Protein AF-0000000067861282 (afdb_homodimer)

InterPro domains:
  IPR011990 Tetratricopeptide-like helical domain superfamily [G3DSA:1.25.40.10] (40-148)
  IPR011990 Tetratricopeptide-like helical domain superfamily [SSF48452] (4-148)
  IPR019734 Tetratricopeptide repeat [PS50005] (66-99)
  IPR019734 Tetratricopeptide repeat [SM00028] (29-62)
  IPR019734 Tetratricopeptide repeat [SM00028] (66-99)
  IPR041656 Tetratrico peptide repeat, group 5 [PF12688] (33-150)

pLDDT: mean 97.88, std 1.59, range [88.5, 98.94]

Organism: Listeria monocytogenes serovar 1/2a (strain ATCC BAA-679 / EGD-e) (NCBI:txid169963)

Structure (mmCIF, N/CA/C/O backbone):
data_AF-0000000067861282-model_v1
#
loop_
_entity.id
_entity.type
_entity.pdbx_description
1 polymer 'Lmo0966 protein'
#
loop_
_atom_site.group_PDB
_atom_site.id
_atom_site.type_symbol
_atom_site.label_atom_id
_atom_site.label_alt_id
_atom_site.label_comp_id
_atom_site.label_asym_id
_atom_site.label_entity_id
_atom_site.label_seq_id
_atom_site.pdbx_PDB_ins_code
_atom_site.Cartn_x
_atom_site.Cartn_y
_atom_site.Cartn_z
_atom_site.occupancy
_atom_site.B_iso_or_equiv
_atom_site.auth_seq_id
_atom_site.auth_comp_id
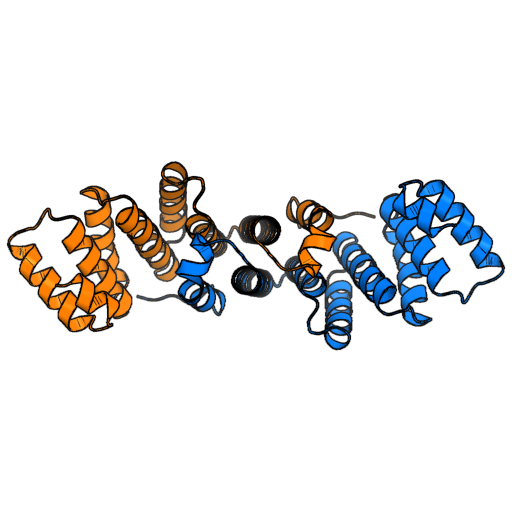_atom_site.auth_asym_id
_atom_site.auth_atom_id
_atom_site.pdbx_PDB_model_num
ATOM 1 N N . MET A 1 1 ? 0.497 25.297 28.281 1 91 1 MET A N 1
ATOM 2 C CA . MET A 1 1 ? 1.09 25.562 26.969 1 91 1 MET A CA 1
ATOM 3 C C . MET A 1 1 ? 0.224 24.984 25.844 1 91 1 MET A C 1
ATOM 5 O O . MET A 1 1 ? -0.479 24 26.047 1 91 1 MET A O 1
ATOM 9 N N . ILE A 1 2 ? -0.003 25.75 24.719 1 97.5 2 ILE A N 1
ATOM 10 C CA . ILE A 1 2 ? -0.91 25.469 23.609 1 97.5 2 ILE A CA 1
ATOM 11 C C . ILE A 1 2 ? -0.645 24.062 23.062 1 97.5 2 ILE A C 1
ATOM 13 O O . ILE A 1 2 ? -1.582 23.312 22.781 1 97.5 2 ILE A O 1
ATOM 17 N N . LEU A 1 3 ? 0.583 23.688 23.062 1 96.62 3 LEU A N 1
ATOM 18 C CA . LEU A 1 3 ? 0.945 22.359 22.562 1 96.62 3 LEU A CA 1
ATOM 19 C C . LEU A 1 3 ? 0.37 21.266 23.453 1 96.62 3 LEU A C 1
ATOM 21 O O . LEU A 1 3 ? -0.119 20.25 22.953 1 96.62 3 LEU A O 1
ATOM 25 N N . THR A 1 4 ? 0.435 21.438 24.703 1 97.75 4 THR A N 1
ATOM 26 C CA . THR A 1 4 ? -0.107 20.453 25.641 1 97.75 4 THR A CA 1
ATOM 27 C C . THR A 1 4 ? -1.614 20.312 25.453 1 97.75 4 THR A C 1
ATOM 29 O O . THR A 1 4 ? -2.15 19.203 25.547 1 97.75 4 THR A O 1
ATOM 32 N N . LEU A 1 5 ? -2.301 21.422 25.188 1 98.25 5 LEU A N 1
ATOM 33 C CA . LEU A 1 5 ? -3.738 21.391 24.938 1 98.25 5 LEU A CA 1
ATOM 34 C C . LEU A 1 5 ? -4.051 20.578 23.672 1 98.25 5 LEU A C 1
ATOM 36 O O . LEU A 1 5 ? -4.961 19.75 23.688 1 98.25 5 LEU A O 1
ATOM 40 N N . LEU A 1 6 ? -3.252 20.812 22.672 1 97.94 6 LEU A N 1
ATOM 41 C CA . LEU A 1 6 ? -3.426 20.094 21.422 1 97.94 6 LEU A CA 1
ATOM 42 C C . LEU A 1 6 ? -3.197 18.594 21.609 1 97.94 6 LEU A C 1
ATOM 44 O O . LEU A 1 6 ? -3.992 17.781 21.141 1 97.94 6 LEU A O 1
ATOM 48 N N . GLN A 1 7 ? -2.166 18.266 22.328 1 96.44 7 GLN A N 1
ATOM 49 C CA . GLN A 1 7 ? -1.805 16.859 22.562 1 96.44 7 GLN A CA 1
ATOM 50 C C . GLN A 1 7 ? -2.859 16.156 23.406 1 96.44 7 GLN A C 1
ATOM 52 O O . GLN A 1 7 ? -3.072 14.953 23.266 1 96.44 7 GLN A O 1
ATOM 57 N N . ASN A 1 8 ? -3.635 16.969 24.172 1 97.31 8 ASN A N 1
ATOM 58 C CA . ASN A 1 8 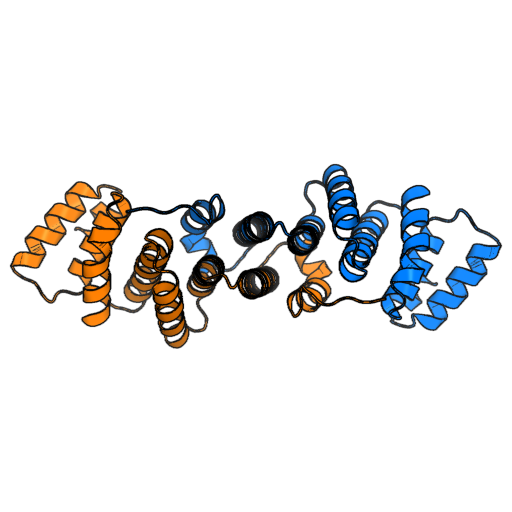? -4.66 16.406 25.047 1 97.31 8 ASN A CA 1
ATOM 59 C C . ASN A 1 8 ? -6.039 16.438 24.391 1 97.31 8 ASN A C 1
ATOM 61 O O . ASN A 1 8 ? -7.023 16.016 24.984 1 97.31 8 ASN A O 1
ATOM 65 N N . GLY A 1 9 ? -6.086 17.031 23.266 1 97.25 9 GLY A N 1
ATOM 66 C CA . GLY A 1 9 ? -7.34 17.016 22.531 1 97.25 9 GLY A CA 1
ATOM 67 C C . GLY A 1 9 ? -8.242 18.188 22.859 1 97.25 9 GLY A C 1
ATOM 68 O O . GLY A 1 9 ? -9.414 18.203 22.5 1 97.25 9 GLY A O 1
ATOM 69 N N . ASP A 1 10 ? -7.789 19.047 23.641 1 98.06 10 ASP A N 1
ATOM 70 C CA . ASP A 1 10 ? -8.539 20.266 23.938 1 98.06 10 ASP A CA 1
ATOM 71 C C . ASP A 1 10 ? -8.359 21.312 22.844 1 98.06 10 ASP A C 1
ATOM 73 O O . ASP A 1 10 ? -7.805 22.391 23.078 1 98.06 10 ASP A O 1
ATOM 77 N N . TYR A 1 11 ? -8.836 21.078 21.734 1 98.44 11 TYR A N 1
ATOM 78 C CA . TYR A 1 11 ? -8.555 21.812 20.516 1 98.44 11 TYR A CA 1
ATOM 79 C C . TYR A 1 11 ? -9.195 23.188 20.547 1 98.44 11 TYR A C 1
ATOM 81 O O . TYR A 1 11 ? -8.609 24.172 20.078 1 98.44 11 TYR A O 1
ATOM 89 N N . GLU A 1 12 ? -10.414 23.281 21.062 1 98.44 12 GLU A N 1
ATOM 90 C CA . GLU A 1 12 ? -11.094 24.578 21.078 1 98.44 12 GLU A CA 1
ATOM 91 C C . GLU A 1 12 ? -10.328 25.594 21.938 1 98.44 12 GLU A C 1
ATOM 93 O O . GLU A 1 12 ? -10.156 26.75 21.547 1 98.44 12 GLU A O 1
ATOM 98 N N . THR A 1 13 ? -9.914 25.125 23.094 1 98.69 13 THR A N 1
ATOM 99 C CA . THR A 1 13 ? -9.125 26 23.953 1 98.69 13 THR A CA 1
ATOM 100 C C . THR A 1 13 ? -7.793 26.359 23.297 1 98.69 13 THR A C 1
ATOM 102 O O . THR A 1 13 ? -7.352 27.5 23.344 1 98.69 13 THR A O 1
ATOM 105 N N . ALA A 1 14 ? -7.121 25.375 22.734 1 98.75 14 ALA A N 1
ATOM 106 C CA . ALA A 1 14 ? -5.867 25.609 22.031 1 98.75 14 ALA A CA 1
ATOM 107 C C . ALA A 1 14 ? -6.039 26.641 20.906 1 98.75 14 ALA A C 1
ATOM 109 O O . ALA A 1 14 ? -5.223 27.547 20.766 1 98.75 14 ALA A O 1
ATOM 110 N N . ARG A 1 15 ? -7.113 26.469 20.141 1 98.5 15 ARG A N 1
ATOM 111 C CA . ARG A 1 15 ? -7.406 27.391 19.047 1 98.5 15 ARG A CA 1
ATOM 112 C C . ARG A 1 15 ? -7.543 28.812 19.547 1 98.5 15 ARG A C 1
ATOM 114 O O . ARG A 1 15 ? -6.93 29.734 19 1 98.5 15 ARG A O 1
ATOM 121 N N . THR A 1 16 ? -8.32 29.016 20.578 1 98.5 16 THR A N 1
ATOM 122 C CA . THR A 1 16 ? -8.57 30.344 21.125 1 98.5 16 THR A CA 1
ATOM 123 C C . THR A 1 16 ? -7.277 30.969 21.641 1 98.5 16 THR A C 1
ATOM 125 O O . THR A 1 16 ? -7.004 32.125 21.391 1 98.5 16 THR A O 1
ATOM 128 N N . GLN A 1 17 ? -6.523 30.172 22.344 1 98.5 17 GLN A N 1
ATOM 129 C CA . GLN A 1 17 ? -5.266 30.688 22.891 1 98.5 17 GLN A CA 1
ATOM 130 C C . GLN A 1 17 ? -4.285 31.031 21.766 1 98.5 17 GLN A C 1
ATOM 132 O O . GLN A 1 17 ? -3.629 32.062 21.812 1 98.5 17 GLN A O 1
ATOM 137 N N . ALA A 1 18 ? -4.145 30.156 20.781 1 98.69 18 ALA A N 1
ATOM 138 C CA . ALA A 1 18 ? -3.248 30.406 19.656 1 98.69 18 ALA A CA 1
ATOM 139 C C . ALA A 1 18 ? -3.639 31.688 18.922 1 98.69 18 ALA A C 1
ATOM 141 O O . ALA A 1 18 ? -2.787 32.531 18.656 1 98.69 18 ALA A O 1
ATOM 142 N N . LEU A 1 19 ? -4.934 31.844 18.672 1 98.5 19 LEU A N 1
ATOM 143 C CA . LEU A 1 19 ? -5.418 33 17.953 1 98.5 19 LEU A CA 1
ATOM 144 C C . LEU A 1 19 ? -5.211 34.281 18.766 1 98.5 19 LEU A C 1
ATOM 146 O O . LEU A 1 19 ? -4.867 35.312 18.203 1 98.5 19 LEU A O 1
ATOM 150 N N . THR A 1 20 ? -5.445 34.188 20.031 1 98.38 20 THR A N 1
ATOM 151 C CA . THR A 1 20 ? -5.227 35.344 20.906 1 98.38 20 THR A CA 1
ATOM 152 C C . THR A 1 20 ? -3.76 35.75 20.891 1 98.38 20 THR A C 1
ATOM 154 O O . THR A 1 20 ? -3.445 36.938 20.766 1 98.38 20 THR A O 1
ATOM 157 N N . GLU A 1 21 ? -2.871 34.781 21.031 1 98.25 21 GLU A N 1
ATOM 158 C CA . GLU A 1 21 ? -1.44 35.062 21.047 1 98.25 21 GLU A CA 1
ATOM 159 C C . GLU A 1 21 ? -0.957 35.594 19.703 1 98.25 21 GLU A C 1
ATOM 161 O O . GLU A 1 21 ? -0.032 36.406 19.656 1 98.25 21 GLU A O 1
ATOM 166 N N . LEU A 1 22 ? -1.568 35.156 18.656 1 98.06 22 LEU A N 1
ATOM 167 C CA . LEU A 1 22 ? -1.173 35.562 17.328 1 98.06 22 LEU A CA 1
ATOM 168 C C . LEU A 1 22 ? -1.488 37.062 17.094 1 98.06 22 LEU A C 1
ATOM 170 O O . LEU A 1 22 ? -0.883 37.688 16.234 1 98.06 22 LEU A O 1
ATOM 174 N N . LYS A 1 23 ? -2.396 37.656 17.812 1 97.62 23 LYS A N 1
ATOM 175 C CA . LYS A 1 23 ? -2.725 39.062 17.688 1 97.62 23 LYS A CA 1
ATOM 176 C C . LYS A 1 23 ? -1.508 39.938 17.984 1 97.62 23 LYS A C 1
ATOM 178 O O . LYS A 1 23 ? -1.339 41 17.375 1 97.62 23 LYS A O 1
ATOM 183 N N . ASN A 1 24 ? -0.677 39.469 18.875 1 96.06 24 ASN A N 1
ATOM 184 C CA . ASN A 1 24 ? 0.49 40.25 19.281 1 96.06 24 ASN A CA 1
ATOM 185 C C . ASN A 1 24 ? 1.784 39.625 18.766 1 96.06 24 ASN A C 1
ATOM 187 O O . ASN A 1 24 ? 2.863 40.219 18.922 1 96.06 24 ASN A O 1
ATOM 191 N N . ASN A 1 25 ? 1.751 38.469 18.219 1 97.12 25 ASN A N 1
ATOM 192 C CA . ASN A 1 25 ? 2.879 37.75 17.656 1 97.12 25 ASN A CA 1
ATOM 193 C C . ASN A 1 25 ? 2.551 37.156 16.297 1 97.12 25 ASN A C 1
ATOM 195 O O . ASN A 1 25 ? 2.68 35.938 16.078 1 97.12 25 ASN A O 1
ATOM 199 N N . SER A 1 26 ? 2.293 38.031 15.406 1 96.56 26 SER A N 1
ATOM 200 C CA . SER A 1 26 ? 1.71 37.625 14.133 1 96.56 26 SER A CA 1
ATOM 201 C C . SER A 1 26 ? 2.711 36.844 13.289 1 96.56 26 SER A C 1
ATOM 203 O O . SER A 1 26 ? 2.324 36.125 12.359 1 96.56 26 SER A O 1
ATOM 205 N N . ASP A 1 27 ? 4.016 36.875 13.633 1 97.44 27 ASP A N 1
ATOM 206 C CA . ASP A 1 27 ? 5.012 36.219 12.797 1 97.44 27 ASP A CA 1
ATOM 207 C C . ASP A 1 27 ? 5.602 35 13.508 1 97.44 27 ASP A C 1
ATOM 209 O O . ASP A 1 27 ? 6.723 34.562 13.211 1 97.44 27 ASP A O 1
ATOM 213 N N . ASN A 1 28 ? 4.867 34.5 14.453 1 98.12 28 ASN A N 1
ATOM 214 C CA . ASN A 1 28 ? 5.305 33.312 15.156 1 98.12 28 ASN A CA 1
ATOM 215 C C . ASN A 1 28 ? 4.855 32.031 14.438 1 98.12 28 ASN A C 1
ATOM 217 O O . ASN A 1 28 ? 3.682 31.672 14.5 1 98.12 28 ASN A O 1
ATOM 221 N N . ALA A 1 29 ? 5.77 31.328 13.805 1 98.62 29 ALA A N 1
ATOM 222 C CA . ALA A 1 29 ? 5.477 30.156 12.984 1 98.62 29 ALA A CA 1
ATOM 223 C C . ALA A 1 29 ? 4.773 29.078 13.805 1 98.62 29 ALA A C 1
ATOM 225 O O . ALA A 1 29 ? 3.799 28.484 13.344 1 98.62 29 ALA A O 1
ATOM 226 N N . GLU A 1 30 ? 5.23 28.859 14.984 1 98.31 30 GLU A N 1
ATOM 227 C CA . GLU A 1 30 ? 4.688 27.812 15.828 1 98.31 30 GLU A CA 1
ATOM 228 C C . GLU A 1 30 ? 3.232 28.078 16.188 1 98.31 30 GLU A C 1
ATOM 230 O O . GLU A 1 30 ? 2.406 27.172 16.203 1 98.31 30 GLU A O 1
ATOM 235 N N . LEU A 1 31 ? 2.955 29.344 16.5 1 98.56 31 LEU A N 1
ATOM 236 C CA . LEU A 1 31 ? 1.582 29.703 16.828 1 98.56 31 LEU A CA 1
ATOM 237 C C . LEU A 1 31 ? 0.656 29.516 15.641 1 98.56 31 LEU A C 1
ATOM 239 O O . LEU A 1 31 ? -0.481 29.062 15.797 1 98.56 31 LEU A O 1
ATOM 243 N N . HIS A 1 32 ? 1.144 29.844 14.461 1 98.81 32 HIS A N 1
ATOM 244 C CA . HIS A 1 32 ? 0.361 29.578 13.258 1 98.81 32 HIS A CA 1
ATOM 245 C C . HIS A 1 32 ? 0.125 28.078 13.086 1 98.81 32 HIS A C 1
ATOM 247 O O . HIS A 1 32 ? -0.986 27.656 12.758 1 98.81 32 HIS A O 1
ATOM 253 N N . TYR A 1 33 ? 1.187 27.297 13.297 1 98.75 33 TYR A N 1
ATOM 254 C CA . TYR A 1 33 ? 1.061 25.844 13.195 1 98.75 33 TYR A CA 1
ATOM 255 C C . TYR A 1 33 ? 0.045 25.312 14.203 1 98.75 33 TYR A C 1
ATOM 257 O O . TYR A 1 33 ? -0.794 24.484 13.859 1 98.75 33 TYR A O 1
ATOM 265 N N . TYR A 1 34 ? 0.079 25.781 15.445 1 98.69 34 TYR A N 1
ATOM 266 C CA . TYR A 1 34 ? -0.856 25.344 16.469 1 98.69 34 TYR A CA 1
ATOM 267 C C . TYR A 1 34 ? -2.285 25.719 16.109 1 98.69 34 TYR A C 1
ATOM 269 O O . TYR A 1 34 ? -3.215 24.938 16.297 1 98.69 34 TYR A O 1
ATOM 277 N N . ALA A 1 35 ? -2.465 26.938 15.625 1 98.69 35 ALA A N 1
ATOM 278 C CA . ALA A 1 35 ? -3.789 27.375 15.188 1 98.69 35 ALA A CA 1
ATOM 279 C C . ALA A 1 35 ? -4.32 26.469 14.07 1 98.69 35 ALA A C 1
ATOM 281 O O . ALA A 1 35 ? -5.488 26.078 14.086 1 98.69 35 ALA A O 1
ATOM 282 N N . ALA A 1 36 ? -3.422 26.156 13.086 1 98.81 36 ALA A N 1
ATOM 283 C CA . ALA A 1 36 ? -3.801 25.266 11.992 1 98.81 36 ALA A CA 1
ATOM 284 C C . ALA A 1 36 ? -4.211 23.891 12.508 1 98.81 36 ALA A C 1
ATOM 286 O O . ALA A 1 36 ? -5.277 23.375 12.164 1 98.81 36 ALA A O 1
ATOM 287 N N . TRP A 1 37 ? -3.396 23.281 13.344 1 98.25 37 TRP A N 1
ATOM 288 C CA . TRP A 1 37 ? -3.65 21.984 13.945 1 98.25 37 TRP A CA 1
ATOM 289 C C . TRP A 1 37 ? -4.988 21.969 14.68 1 98.25 37 TRP A C 1
ATOM 291 O O . TRP A 1 37 ? -5.789 21.047 14.516 1 98.25 37 TRP A O 1
ATOM 301 N N . ALA A 1 38 ? -5.242 23.031 15.461 1 98.56 38 ALA A N 1
ATOM 302 C CA . ALA A 1 38 ? -6.492 23.125 16.219 1 98.56 38 ALA A CA 1
ATOM 303 C C . ALA A 1 38 ? -7.691 23.203 15.273 1 98.56 38 ALA A C 1
ATOM 305 O O . ALA A 1 38 ? -8.68 22.5 15.469 1 98.56 38 ALA A O 1
ATOM 306 N N . HIS A 1 39 ? -7.621 24.078 14.25 1 98.38 39 HIS A N 1
ATOM 307 C CA . HIS A 1 39 ? -8.703 24.172 13.273 1 98.38 39 HIS A CA 1
ATOM 308 C C . HIS A 1 39 ? -8.961 22.844 12.594 1 98.38 39 HIS A C 1
ATOM 310 O O . HIS A 1 39 ? -10.109 22.391 12.5 1 98.38 39 HIS A O 1
ATOM 316 N N . ASP A 1 40 ? -7.848 22.234 12.172 1 96.5 40 ASP A N 1
ATOM 317 C CA . ASP A 1 40 ? -7.941 20.969 11.469 1 96.5 40 ASP A CA 1
ATOM 318 C C . ASP A 1 40 ? -8.617 19.906 12.336 1 96.5 40 ASP A C 1
ATOM 320 O O . ASP A 1 40 ? -9.523 19.203 11.883 1 96.5 40 ASP A O 1
ATOM 324 N N . ALA A 1 41 ? -8.234 19.844 13.602 1 96.06 41 ALA A N 1
ATOM 325 C CA . ALA A 1 41 ? -8.766 18.844 14.539 1 96.06 41 ALA A CA 1
ATOM 326 C C . ALA A 1 41 ? -10.234 19.125 14.859 1 96.06 41 ALA A C 1
ATOM 328 O O . ALA A 1 41 ? -10.969 18.219 15.242 1 96.06 41 ALA A O 1
ATOM 329 N N . LEU A 1 42 ? -10.688 20.344 14.656 1 97 42 LEU A N 1
ATOM 330 C CA . LEU A 1 42 ? -12.062 20.75 14.922 1 97 42 LEU A CA 1
ATOM 331 C C . LEU A 1 42 ? -12.922 20.609 13.672 1 97 42 LEU A C 1
ATOM 333 O O . LEU A 1 42 ? -14.102 20.984 13.68 1 97 42 LEU A O 1
ATOM 337 N N . GLY A 1 43 ? -12.289 20.094 12.586 1 95.25 43 GLY A N 1
ATOM 338 C CA . GLY A 1 43 ? -13.031 19.891 11.359 1 95.25 43 GLY A CA 1
ATOM 339 C C . GLY A 1 43 ? -13.164 21.141 10.523 1 95.25 43 GLY A C 1
ATOM 340 O O . GLY A 1 43 ? -14.023 21.234 9.641 1 95.25 43 GLY A O 1
ATOM 341 N N . LYS A 1 44 ? -12.398 22.125 10.852 1 97.12 44 LYS A N 1
ATOM 342 C CA . LYS A 1 44 ? -12.367 23.375 10.086 1 97.12 44 LYS A CA 1
ATOM 343 C C . LYS A 1 44 ? -11.172 23.406 9.133 1 97.12 44 LYS A C 1
ATOM 345 O O . LYS A 1 44 ? -10.297 24.266 9.258 1 97.12 44 LYS A O 1
ATOM 350 N N . GLU A 1 45 ? -11.188 22.562 8.18 1 97.06 45 GLU A N 1
ATOM 351 C CA . GLU A 1 45 ? -10.055 22.328 7.293 1 97.06 45 GLU A CA 1
ATOM 352 C C . GLU A 1 45 ? -9.75 23.562 6.445 1 97.06 45 GLU A C 1
ATOM 354 O O . GLU A 1 45 ? -8.602 23.984 6.355 1 97.06 45 GLU A O 1
ATOM 359 N N . ASP A 1 46 ? -10.805 24.141 5.836 1 98.06 46 ASP A N 1
ATOM 360 C CA . ASP A 1 46 ? -10.594 25.312 4.996 1 98.06 46 ASP A CA 1
ATOM 361 C C . ASP A 1 46 ? -9.938 26.438 5.793 1 98.06 46 ASP A C 1
ATOM 363 O O . ASP A 1 46 ? -9.031 27.109 5.293 1 98.06 46 ASP A O 1
ATOM 367 N N . ALA A 1 47 ? -10.414 26.547 6.957 1 98.44 47 ALA A N 1
ATOM 368 C CA . ALA A 1 47 ? -9.898 27.625 7.801 1 98.44 47 ALA A CA 1
ATOM 369 C C . ALA A 1 47 ? -8.477 27.328 8.258 1 98.44 47 ALA A C 1
ATOM 371 O O . ALA A 1 47 ? -7.73 28.25 8.617 1 98.44 47 ALA A O 1
ATOM 372 N N . ALA A 1 48 ? -8.031 26.109 8.328 1 98.62 48 ALA A N 1
ATOM 373 C CA . ALA A 1 48 ? -6.707 25.688 8.781 1 98.62 48 ALA A CA 1
ATOM 374 C C . ALA A 1 48 ? -5.637 26.047 7.75 1 98.62 48 ALA A C 1
ATOM 376 O O . ALA A 1 48 ? -4.484 26.312 8.109 1 98.62 48 ALA A O 1
ATOM 377 N N . ILE A 1 49 ? -6.016 26.062 6.477 1 98.69 49 ILE A N 1
ATOM 378 C CA . ILE A 1 49 ? -5.082 26.109 5.355 1 98.69 49 ILE A CA 1
ATOM 379 C C . ILE A 1 49 ? -4.207 27.359 5.473 1 98.69 49 ILE A C 1
ATOM 381 O O . ILE A 1 49 ? -2.977 27.266 5.477 1 98.69 49 ILE A O 1
ATOM 385 N N . PRO A 1 50 ? -4.844 28.578 5.66 1 98.69 50 PRO A N 1
ATOM 386 C CA . PRO A 1 50 ? -3.971 29.75 5.695 1 98.69 50 PRO A CA 1
ATOM 387 C C . PRO A 1 50 ? -3.002 29.734 6.875 1 98.69 50 PRO A C 1
ATOM 389 O O . PRO A 1 50 ? -1.888 30.266 6.773 1 98.69 50 PRO A O 1
ATOM 392 N N . PHE A 1 51 ? -3.352 29.141 7.992 1 98.81 51 PHE A N 1
ATOM 393 C CA . PHE A 1 51 ? -2.475 29.062 9.156 1 98.81 51 PHE A CA 1
ATOM 394 C C . PHE A 1 51 ? -1.311 28.109 8.891 1 98.81 51 PHE A C 1
ATOM 396 O O . PHE A 1 51 ? -0.166 28.406 9.234 1 98.81 51 PHE A O 1
ATOM 403 N N . TYR A 1 52 ? -1.529 26.938 8.297 1 98.88 52 TYR A N 1
ATOM 404 C CA . TYR A 1 52 ? -0.458 26.031 7.906 1 98.88 52 TYR A CA 1
ATOM 405 C C . TYR A 1 52 ? 0.509 26.719 6.941 1 98.88 52 TYR A C 1
ATOM 407 O O . TYR A 1 52 ? 1.728 26.625 7.109 1 98.88 52 TYR A O 1
ATOM 415 N N . GLU A 1 53 ? -0.09 27.344 5.91 1 98.81 53 GLU A N 1
ATOM 416 C CA . GLU A 1 53 ? 0.726 27.984 4.891 1 98.81 53 GLU A CA 1
ATOM 417 C C . GLU A 1 53 ? 1.651 29.031 5.512 1 98.81 53 GLU A C 1
ATOM 419 O O . GLU A 1 53 ? 2.844 29.078 5.199 1 98.81 53 GLU A O 1
ATOM 424 N N . LYS A 1 54 ? 1.082 29.844 6.355 1 98.81 54 LYS A N 1
ATOM 425 C CA . LYS A 1 54 ? 1.878 30.875 7 1 98.81 54 LYS A CA 1
ATOM 426 C C . LYS A 1 54 ? 2.955 30.266 7.895 1 98.81 54 LYS A C 1
ATOM 428 O O . LYS A 1 54 ? 4.086 30.766 7.934 1 98.81 54 LYS A O 1
ATOM 433 N N . ALA A 1 55 ? 2.621 29.219 8.664 1 98.81 55 ALA A N 1
ATOM 434 C CA . ALA A 1 55 ? 3.59 28.531 9.516 1 98.81 55 ALA A CA 1
ATOM 435 C C . ALA A 1 55 ? 4.789 28.047 8.711 1 98.81 55 ALA A C 1
ATOM 437 O O . ALA A 1 55 ? 5.938 28.266 9.102 1 98.81 55 ALA A O 1
ATOM 438 N N . LEU A 1 56 ? 4.531 27.453 7.578 1 98.69 56 LEU A N 1
ATOM 439 C CA . LEU A 1 56 ? 5.594 26.922 6.73 1 98.69 56 LEU A CA 1
ATOM 440 C C . LEU A 1 56 ? 6.395 28.062 6.094 1 98.69 56 LEU A C 1
ATOM 442 O O . LEU A 1 56 ? 7.617 27.969 5.965 1 98.69 56 LEU A O 1
ATOM 446 N N . GLN A 1 57 ? 5.68 29.109 5.676 1 98.38 57 GLN A N 1
ATOM 447 C CA . GLN A 1 57 ? 6.328 30.266 5.082 1 98.38 57 GLN A CA 1
ATOM 448 C C . GLN A 1 57 ? 7.312 30.906 6.059 1 98.38 57 GLN A C 1
ATOM 450 O O . GLN A 1 57 ? 8.414 31.297 5.676 1 98.38 57 GLN A O 1
ATOM 455 N N . LEU A 1 58 ? 6.906 31.031 7.344 1 98.25 58 LEU A N 1
ATOM 456 C CA . LEU A 1 58 ? 7.695 31.703 8.375 1 98.25 58 LEU A CA 1
ATOM 457 C C . LEU A 1 58 ? 8.844 30.812 8.844 1 98.25 58 LEU A C 1
ATOM 459 O O . LEU A 1 58 ? 9.852 31.297 9.352 1 98.25 58 LEU A O 1
ATOM 463 N N . GLY A 1 59 ? 8.711 29.5 8.695 1 97.88 59 GLY A N 1
ATOM 464 C CA . GLY A 1 59 ? 9.781 28.578 9.055 1 97.88 59 GLY A CA 1
ATOM 465 C C . GLY A 1 59 ? 9.539 27.875 10.383 1 97.88 59 GLY A C 1
ATOM 466 O O . GLY A 1 59 ? 9.391 28.547 11.414 1 97.88 59 GLY A O 1
ATOM 467 N N . LEU A 1 60 ? 9.414 26.594 10.352 1 98.44 60 LEU A N 1
ATOM 468 C CA . LEU A 1 60 ? 9.242 25.734 11.516 1 98.44 60 LEU A CA 1
ATOM 469 C C . LEU A 1 60 ? 10.469 24.844 11.734 1 98.44 60 LEU A C 1
ATOM 471 O O . LEU A 1 60 ? 11.219 24.578 10.789 1 98.44 60 LEU A O 1
ATOM 475 N N . PRO A 1 61 ? 10.766 24.531 13.047 1 97.06 61 PRO A N 1
ATOM 476 C CA . PRO A 1 61 ? 11.766 23.469 13.234 1 97.06 61 PRO A CA 1
ATOM 477 C C . PRO A 1 61 ? 11.414 22.188 12.492 1 97.06 61 PRO A C 1
ATOM 479 O O . PRO A 1 61 ? 10.25 21.953 12.172 1 97.06 61 PRO A O 1
ATOM 482 N N . ALA A 1 62 ? 12.352 21.391 12.242 1 96.69 62 ALA A N 1
ATOM 483 C CA . ALA A 1 62 ? 12.234 20.234 11.359 1 96.69 62 ALA A CA 1
ATOM 484 C C . ALA A 1 62 ? 11.055 19.344 11.766 1 96.69 62 ALA A C 1
ATOM 486 O O . ALA A 1 62 ? 10.25 18.953 10.922 1 96.69 62 ALA A O 1
ATOM 487 N N . ASP A 1 63 ? 10.938 19.062 13.023 1 95.88 63 ASP A N 1
ATOM 488 C CA . ASP A 1 63 ? 9.891 18.156 13.477 1 95.88 63 ASP A CA 1
ATOM 489 C C . ASP A 1 63 ? 8.508 18.75 13.25 1 95.88 63 ASP A C 1
ATOM 491 O O . ASP A 1 63 ? 7.617 18.094 12.719 1 95.88 63 ASP A O 1
ATOM 495 N N . SER A 1 64 ? 8.297 19.984 13.617 1 97.38 64 SER A N 1
ATOM 496 C CA . SER A 1 64 ? 7.02 20.656 13.406 1 97.38 64 SER A CA 1
ATOM 497 C C . SER A 1 64 ? 6.754 20.891 11.922 1 97.38 64 SER A C 1
ATOM 499 O O . SER A 1 64 ? 5.602 20.891 11.484 1 97.38 64 SER A O 1
ATOM 501 N N . ARG A 1 65 ? 7.855 21.109 11.195 1 98.06 65 ARG A N 1
ATOM 502 C CA . ARG A 1 65 ? 7.746 21.344 9.758 1 98.06 65 ARG A CA 1
ATOM 503 C C . ARG A 1 65 ? 7.176 20.109 9.055 1 98.06 65 ARG A C 1
ATOM 505 O O . ARG A 1 65 ? 6.27 20.234 8.227 1 98.06 65 ARG A O 1
ATOM 512 N N . LYS A 1 66 ? 7.621 18.891 9.438 1 98.19 66 LYS A N 1
ATOM 513 C CA . LYS A 1 66 ? 7.09 17.641 8.883 1 98.19 66 LYS A CA 1
ATOM 514 C C . LYS A 1 66 ? 5.605 17.484 9.211 1 98.19 66 LYS A C 1
ATOM 516 O O . LYS A 1 66 ? 4.809 17.141 8.344 1 98.19 66 LYS A O 1
ATOM 521 N N . GLU A 1 67 ? 5.328 17.828 10.453 1 97.88 67 GLU A N 1
ATOM 522 C CA . GLU A 1 67 ? 3.939 17.734 10.891 1 97.88 67 GLU A CA 1
ATOM 523 C C . GLU A 1 67 ? 3.057 18.719 10.117 1 97.88 67 GLU A C 1
ATOM 525 O O . GLU A 1 67 ? 1.929 18.375 9.75 1 97.88 67 GLU A O 1
ATOM 530 N N . ALA A 1 68 ? 3.572 19.844 9.883 1 98.69 68 ALA A N 1
ATOM 531 C CA . ALA A 1 68 ? 2.816 20.859 9.148 1 98.69 68 ALA A CA 1
ATOM 532 C C . ALA A 1 68 ? 2.621 20.453 7.695 1 98.69 68 ALA A C 1
ATOM 534 O O . ALA A 1 68 ? 1.557 20.688 7.117 1 98.69 68 ALA A O 1
ATOM 535 N N . TYR A 1 69 ? 3.67 19.891 7.004 1 98.88 69 TYR A N 1
ATOM 536 C CA . TYR A 1 69 ? 3.535 19.359 5.652 1 98.88 69 TYR A CA 1
ATOM 537 C C . TYR A 1 69 ? 2.42 18.328 5.578 1 98.88 69 TYR A C 1
ATOM 539 O O . TYR A 1 69 ? 1.566 18.375 4.691 1 98.88 69 TYR A O 1
ATOM 547 N N . ILE A 1 70 ? 2.438 17.422 6.516 1 98.62 70 ILE A N 1
ATOM 548 C CA . ILE A 1 70 ? 1.453 16.344 6.527 1 98.62 70 ILE A CA 1
ATOM 549 C C . ILE A 1 70 ? 0.059 16.922 6.754 1 98.62 70 ILE A C 1
ATOM 551 O O . ILE A 1 70 ? -0.891 16.562 6.055 1 98.62 70 ILE A O 1
ATOM 555 N N . GLY A 1 71 ? -0.047 17.797 7.738 1 98.19 71 GLY A N 1
ATOM 556 C CA . GLY A 1 71 ? -1.324 18.438 8.008 1 98.19 71 GLY A CA 1
ATOM 557 C C . GLY A 1 71 ? -1.87 19.203 6.816 1 98.19 71 GLY A C 1
ATOM 558 O O . GLY A 1 71 ? -2.984 18.938 6.363 1 98.19 71 GLY A O 1
ATOM 559 N N . LEU A 1 72 ? -1.076 20.109 6.277 1 98.75 72 LEU A N 1
ATOM 560 C CA . LEU A 1 72 ? -1.51 20.938 5.164 1 98.75 72 LEU A CA 1
ATOM 561 C C . LEU A 1 72 ? -1.792 20.094 3.928 1 98.75 72 LEU A C 1
ATOM 563 O O . LEU A 1 72 ? -2.809 20.297 3.256 1 98.75 72 LEU A O 1
ATOM 567 N N . GLY A 1 73 ? -0.864 19.172 3.586 1 98.75 73 GLY A N 1
ATOM 568 C CA . GLY A 1 73 ? -1.059 18.312 2.436 1 98.75 73 GLY A CA 1
ATOM 569 C C . GLY A 1 73 ? -2.34 17.5 2.508 1 98.75 73 GLY A C 1
ATOM 570 O O . GLY A 1 73 ? -3.066 17.391 1.519 1 98.75 73 GLY A O 1
ATOM 571 N N . SER A 1 74 ? -2.598 16.922 3.676 1 98.19 74 SER A N 1
ATOM 572 C CA . SER A 1 74 ? -3.836 16.172 3.877 1 98.19 74 SER A CA 1
ATOM 573 C C . SER A 1 74 ? -5.055 17.078 3.758 1 98.19 74 SER A C 1
ATOM 575 O O . SER A 1 74 ? -6.059 16.703 3.152 1 98.19 74 SER A O 1
ATOM 577 N N . THR A 1 75 ? -4.949 18.234 4.312 1 98.19 75 THR A N 1
ATOM 578 C CA . THR A 1 75 ? -6.055 19.188 4.246 1 98.19 75 THR A CA 1
ATOM 579 C C . THR A 1 75 ? -6.316 19.609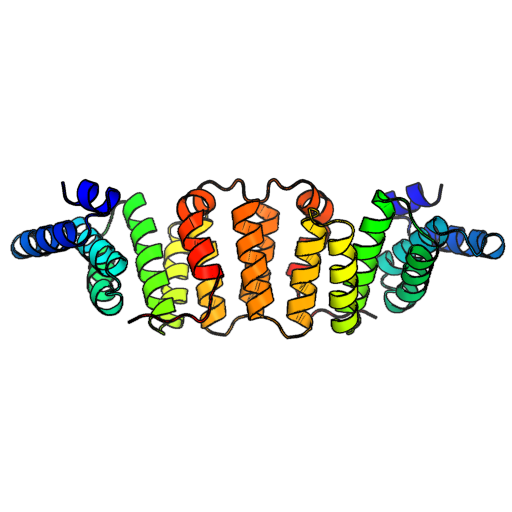 2.803 1 98.19 75 THR A C 1
ATOM 581 O O . THR A 1 75 ? -7.473 19.656 2.369 1 98.19 75 THR A O 1
ATOM 584 N N . TYR A 1 76 ? -5.238 19.938 1.994 1 98.5 76 TYR A N 1
ATOM 585 C CA . TYR A 1 76 ? -5.398 20.219 0.57 1 98.5 76 TYR A CA 1
ATOM 586 C C . TYR A 1 76 ? -6.129 19.078 -0.125 1 98.5 76 TYR A C 1
ATOM 588 O O . TYR A 1 76 ? -7.07 19.297 -0.887 1 98.5 76 TYR A O 1
ATOM 596 N N . ARG A 1 77 ? -5.723 17.859 0.157 1 98.06 77 ARG A N 1
ATOM 597 C CA . ARG A 1 77 ? -6.297 16.672 -0.486 1 98.06 77 ARG A CA 1
ATOM 598 C C . ARG A 1 77 ? -7.789 16.562 -0.188 1 98.06 77 ARG A C 1
ATOM 600 O O . ARG A 1 77 ? -8.602 16.453 -1.105 1 98.06 77 ARG A O 1
ATOM 607 N N . ILE A 1 78 ? -8.18 16.734 1.122 1 96.94 78 ILE A N 1
ATOM 608 C CA . ILE A 1 78 ? -9.547 16.422 1.524 1 96.94 78 ILE A CA 1
ATOM 609 C C . ILE A 1 78 ? -10.461 17.594 1.217 1 96.94 78 ILE A C 1
ATOM 611 O O . ILE A 1 78 ? -11.688 17.469 1.268 1 96.94 78 ILE A O 1
ATOM 615 N N . THR A 1 79 ? -9.93 18.766 0.965 1 97.31 79 THR A N 1
ATOM 616 C CA . THR A 1 79 ? -10.742 19.922 0.601 1 97.31 79 THR A CA 1
ATOM 617 C C . THR A 1 79 ? -10.812 20.078 -0.916 1 97.31 79 THR A C 1
ATOM 619 O O . THR A 1 79 ? -11.234 21.125 -1.42 1 97.31 79 THR A O 1
ATOM 622 N N . GLY A 1 80 ? -10.273 19.156 -1.649 1 96.88 80 GLY A N 1
ATOM 623 C CA . GLY A 1 80 ? -10.484 19.094 -3.088 1 96.88 80 GLY A CA 1
ATOM 624 C C . GLY A 1 80 ? -9.367 19.75 -3.877 1 96.88 80 GLY A C 1
ATOM 625 O O . GLY A 1 80 ? -9.57 20.188 -5.012 1 96.88 80 GLY A O 1
ATOM 626 N N . GLN A 1 81 ? -8.227 19.859 -3.281 1 97.69 81 GLN A N 1
ATOM 627 C CA . GLN A 1 81 ? -7.078 20.453 -3.959 1 97.69 81 GLN A CA 1
ATOM 628 C C . GLN A 1 81 ? -5.902 19.484 -4 1 97.69 81 GLN A C 1
ATOM 630 O O . GLN A 1 81 ? -4.805 19.812 -3.543 1 97.69 81 GLN A O 1
ATOM 635 N N . PRO A 1 82 ? -6.09 18.375 -4.648 1 98.06 82 PRO A N 1
ATOM 636 C CA . PRO A 1 82 ? -5.035 17.359 -4.621 1 98.06 82 PRO A CA 1
ATOM 637 C C . PRO A 1 82 ? -3.781 17.781 -5.379 1 98.06 82 PRO A C 1
ATOM 639 O O . PRO A 1 82 ? -2.672 17.375 -5.023 1 98.06 82 PRO A O 1
ATOM 642 N N . GLU A 1 83 ? -3.908 18.609 -6.387 1 98.31 83 GLU A N 1
ATOM 643 C CA . GLU A 1 83 ? -2.734 19.094 -7.105 1 98.31 83 GLU A CA 1
ATOM 644 C C . GLU A 1 83 ? -1.809 19.875 -6.188 1 98.31 83 GLU A C 1
ATOM 646 O O . GLU A 1 83 ? -0.588 19.703 -6.23 1 98.31 83 GLU A O 1
ATOM 651 N N . LYS A 1 84 ? -2.412 20.734 -5.379 1 98.69 84 LYS A N 1
ATOM 652 C CA . LYS A 1 84 ? -1.634 21.469 -4.387 1 98.69 84 LYS A CA 1
ATOM 653 C C . LYS A 1 84 ? -1 20.531 -3.371 1 98.69 84 LYS A C 1
ATOM 655 O O . LYS A 1 84 ? 0.143 20.734 -2.957 1 98.69 84 LYS A O 1
ATOM 660 N N . SER A 1 85 ? -1.748 19.547 -3.002 1 98.81 85 SER A N 1
ATOM 661 C CA . SER A 1 85 ? -1.251 18.547 -2.061 1 98.81 85 SER A CA 1
ATOM 662 C C . SER A 1 85 ? -0.005 17.844 -2.6 1 98.81 85 SER A C 1
ATOM 664 O O . SER A 1 85 ? 1.02 17.781 -1.918 1 98.81 85 SER A O 1
ATOM 666 N N . ILE A 1 86 ? -0.062 17.391 -3.852 1 98.75 86 ILE A N 1
ATOM 667 C CA . ILE A 1 86 ? 1.049 16.656 -4.461 1 98.75 86 ILE A CA 1
ATOM 668 C C . ILE A 1 86 ? 2.273 17.578 -4.543 1 98.75 86 ILE A C 1
ATOM 670 O O . ILE A 1 86 ? 3.381 17.172 -4.184 1 98.75 86 ILE A O 1
ATOM 674 N N . ARG A 1 87 ? 2.066 18.797 -4.98 1 98.69 87 ARG A N 1
ATOM 675 C CA . ARG A 1 87 ? 3.174 19.734 -5.074 1 98.69 87 ARG A CA 1
ATOM 676 C C . ARG A 1 87 ? 3.803 19.984 -3.707 1 98.69 87 ARG A C 1
ATOM 678 O O . ARG A 1 87 ? 5.027 20.062 -3.584 1 98.69 87 ARG A O 1
ATOM 685 N N . LEU A 1 88 ? 2.984 20.125 -2.729 1 98.88 88 LEU A N 1
ATOM 686 C CA . LEU A 1 88 ? 3.469 20.328 -1.368 1 98.88 88 LEU A CA 1
ATOM 687 C C . LEU A 1 88 ? 4.289 19.125 -0.899 1 98.88 88 LEU A C 1
ATOM 689 O O . LEU A 1 88 ? 5.375 19.297 -0.337 1 98.88 88 LEU A O 1
ATOM 693 N N . PHE A 1 89 ? 3.822 17.922 -1.124 1 98.88 89 PHE A N 1
ATOM 694 C CA . PHE A 1 89 ? 4.527 16.719 -0.682 1 98.88 89 PHE A CA 1
ATOM 695 C C . PHE A 1 89 ? 5.82 16.531 -1.466 1 98.88 89 PHE A C 1
ATOM 697 O O . PHE A 1 89 ? 6.812 16.047 -0.927 1 98.88 89 PHE A O 1
ATOM 704 N N . GLU A 1 90 ? 5.793 16.922 -2.729 1 98.62 90 GLU A N 1
ATOM 705 C CA . GLU A 1 90 ? 7.043 16.906 -3.482 1 98.62 90 GLU A CA 1
ATOM 706 C C . GLU A 1 90 ? 8.094 17.797 -2.82 1 98.62 90 GLU A C 1
ATOM 708 O O . GLU A 1 90 ? 9.25 17.375 -2.668 1 98.62 90 GLU A O 1
ATOM 713 N N . THR A 1 91 ? 7.664 18.969 -2.469 1 98.69 91 THR A N 1
ATOM 714 C CA . THR A 1 91 ? 8.555 19.875 -1.75 1 98.69 91 THR A CA 1
ATOM 715 C C . THR A 1 91 ? 9 19.25 -0.428 1 98.69 91 THR A C 1
ATOM 717 O O . THR A 1 91 ? 10.188 19.281 -0.096 1 98.69 91 THR A O 1
ATOM 720 N N . ALA A 1 92 ? 8.086 18.703 0.338 1 98.81 92 ALA A N 1
ATOM 721 C CA . ALA A 1 92 ? 8.367 18.094 1.629 1 98.81 92 ALA A CA 1
ATOM 722 C C . ALA A 1 92 ? 9.375 16.953 1.481 1 98.81 92 ALA A C 1
ATOM 724 O O . ALA A 1 92 ? 10.305 16.828 2.285 1 98.81 92 ALA A O 1
ATOM 725 N N . LEU A 1 93 ? 9.258 16.203 0.419 1 98.62 93 LEU A N 1
ATOM 726 C CA . LEU A 1 93 ? 10.102 15.023 0.223 1 98.62 93 LEU A CA 1
ATOM 727 C C . LEU A 1 93 ? 11.477 15.43 -0.303 1 98.62 93 LEU A C 1
ATOM 729 O O . LEU A 1 93 ? 12.43 14.648 -0.214 1 98.62 93 LEU A O 1
ATOM 733 N N . GLN A 1 94 ? 11.57 16.547 -0.916 1 98.56 94 GLN A N 1
ATOM 734 C CA . GLN A 1 94 ? 12.891 17.094 -1.211 1 98.56 94 GLN A CA 1
ATOM 735 C C . GLN A 1 94 ? 13.633 17.453 0.07 1 98.56 94 GLN A C 1
ATOM 737 O O . GLN A 1 94 ? 14.844 17.25 0.168 1 98.56 94 GLN A O 1
ATOM 742 N N . GLU A 1 95 ? 12.938 18.031 1.01 1 98.25 95 GLU A N 1
ATOM 743 C CA . GLU A 1 95 ? 13.516 18.438 2.287 1 98.25 95 GLU A CA 1
ATOM 744 C C . GLU A 1 95 ? 13.742 17.234 3.203 1 98.25 95 GLU A C 1
ATOM 746 O O . GLU A 1 95 ? 14.719 17.203 3.949 1 98.25 95 GLU A O 1
ATOM 751 N N . PHE A 1 96 ? 12.898 16.281 3.17 1 98.44 96 PHE A N 1
ATOM 752 C CA . PHE A 1 96 ? 12.953 15.086 3.994 1 98.44 96 PHE A CA 1
ATOM 753 C C . PHE A 1 96 ? 12.836 13.828 3.137 1 98.44 96 PHE A C 1
ATOM 755 O O . PHE A 1 96 ? 11.844 13.109 3.225 1 98.44 96 PHE A O 1
ATOM 762 N N . PRO A 1 97 ? 13.844 13.477 2.393 1 98.06 97 PRO A N 1
ATOM 763 C CA . PRO A 1 97 ? 13.742 12.43 1.369 1 98.06 97 PRO A CA 1
ATOM 764 C C . PRO A 1 97 ? 13.523 11.039 1.963 1 98.06 97 PRO A C 1
ATOM 766 O O . PRO A 1 97 ? 13.039 10.141 1.273 1 98.06 97 PRO A O 1
ATOM 769 N N . ASP A 1 98 ? 13.805 10.844 3.256 1 97.56 98 ASP A N 1
ATOM 770 C CA . ASP A 1 98 ? 13.75 9.5 3.818 1 97.56 98 ASP A CA 1
ATOM 771 C C . ASP A 1 98 ? 12.5 9.312 4.676 1 97.56 98 ASP A C 1
ATOM 773 O O . ASP A 1 98 ? 12.328 8.281 5.316 1 97.56 98 ASP A O 1
ATOM 777 N N . ASN A 1 99 ? 11.656 10.32 4.719 1 98.5 99 ASN A N 1
ATOM 778 C CA . ASN A 1 99 ? 10.469 10.227 5.559 1 98.5 99 ASN A CA 1
ATOM 779 C C . ASN A 1 99 ? 9.344 9.477 4.859 1 98.5 99 ASN A C 1
ATOM 781 O O . ASN A 1 99 ? 8.672 10.023 3.982 1 98.5 99 ASN A O 1
ATOM 785 N N . ASN A 1 100 ? 9.039 8.281 5.312 1 98.81 100 ASN A N 1
ATOM 786 C CA . ASN A 1 100 ? 8.07 7.418 4.641 1 98.81 100 ASN A CA 1
ATOM 787 C C . ASN A 1 100 ? 6.637 7.82 4.973 1 98.81 100 ASN A C 1
ATOM 789 O O . ASN A 1 100 ? 5.703 7.434 4.27 1 98.81 100 ASN A O 1
ATOM 793 N N . ALA A 1 101 ? 6.422 8.531 6.082 1 98.69 101 ALA A N 1
ATOM 794 C CA . ALA A 1 101 ? 5.086 9.07 6.332 1 98.69 101 ALA A CA 1
ATOM 795 C C . ALA A 1 101 ? 4.684 10.062 5.246 1 98.69 101 ALA A C 1
ATOM 797 O O . ALA A 1 101 ? 3.588 9.969 4.684 1 98.69 101 ALA A O 1
ATOM 798 N N . LEU A 1 102 ? 5.633 10.945 4.973 1 98.81 102 LEU A N 1
ATOM 799 C CA . LEU A 1 102 ? 5.383 11.914 3.91 1 98.81 102 LEU A CA 1
ATOM 800 C C . LEU A 1 102 ? 5.082 11.219 2.592 1 98.81 102 LEU A C 1
ATOM 802 O O . LEU A 1 102 ? 4.172 11.617 1.863 1 98.81 102 LEU A O 1
ATOM 806 N N . ARG A 1 103 ? 5.816 10.172 2.275 1 98.81 103 ARG A N 1
ATOM 807 C CA . ARG A 1 103 ? 5.582 9.406 1.059 1 98.81 103 ARG A CA 1
ATOM 808 C C . ARG A 1 103 ? 4.191 8.773 1.064 1 98.81 103 ARG A C 1
ATOM 810 O O . ARG A 1 103 ? 3.504 8.773 0.043 1 98.81 103 ARG A O 1
ATOM 817 N N . THR A 1 104 ? 3.816 8.234 2.223 1 98.94 104 THR A N 1
ATOM 818 C CA . THR A 1 104 ? 2.516 7.59 2.344 1 98.94 104 THR A CA 1
ATOM 819 C C . THR A 1 104 ? 1.389 8.586 2.086 1 98.94 104 THR A C 1
ATOM 821 O O . THR A 1 104 ? 0.458 8.297 1.331 1 98.94 104 THR A O 1
ATOM 824 N N . PHE A 1 105 ? 1.432 9.742 2.623 1 98.88 105 PHE A N 1
ATOM 825 C CA . PHE A 1 105 ? 0.402 10.758 2.412 1 98.88 105 PHE A CA 1
ATOM 826 C C . PHE A 1 105 ? 0.43 11.266 0.977 1 98.88 105 PHE A C 1
ATOM 828 O O . PHE A 1 105 ? -0.616 11.57 0.402 1 98.88 105 PHE A O 1
ATOM 835 N N . SER A 1 106 ? 1.653 11.391 0.406 1 98.81 106 SER A N 1
ATOM 836 C CA . SER A 1 106 ? 1.771 11.742 -1.005 1 98.81 106 SER A CA 1
ATOM 837 C C . SER A 1 106 ? 1.051 10.734 -1.891 1 98.81 106 SER A C 1
ATOM 839 O O . SER A 1 106 ? 0.423 11.109 -2.883 1 98.81 106 SER A O 1
ATOM 841 N N . VAL A 1 107 ? 1.15 9.477 -1.57 1 98.88 107 VAL A N 1
ATOM 842 C CA . VAL A 1 107 ? 0.484 8.398 -2.283 1 98.88 107 VAL A CA 1
ATOM 843 C C . VAL A 1 107 ? -1.023 8.641 -2.301 1 98.88 107 VAL A C 1
ATOM 845 O O . VAL A 1 107 ? -1.665 8.523 -3.348 1 98.88 107 VAL A O 1
ATOM 848 N N . MET A 1 108 ? -1.604 9.016 -1.184 1 98.81 108 MET A N 1
ATOM 849 C CA . MET A 1 108 ? -3.037 9.281 -1.117 1 98.81 108 MET A CA 1
ATOM 850 C C . MET A 1 108 ? -3.412 10.477 -1.986 1 98.81 108 MET A C 1
ATOM 852 O O . MET A 1 108 ? -4.445 10.469 -2.654 1 98.81 108 MET A O 1
ATOM 856 N N . ALA A 1 109 ? -2.58 11.477 -1.946 1 98.69 109 ALA A N 1
ATOM 857 C CA . ALA A 1 109 ? -2.83 12.656 -2.768 1 98.69 109 ALA A CA 1
ATOM 858 C C . ALA A 1 109 ? -2.795 12.312 -4.254 1 98.69 109 ALA A C 1
ATOM 860 O O . ALA A 1 109 ? -3.613 12.805 -5.031 1 98.69 109 ALA A O 1
ATOM 861 N N . LYS A 1 110 ? -1.818 11.477 -4.691 1 98.75 110 LYS A N 1
ATOM 862 C CA . LYS A 1 110 ? -1.719 11.047 -6.082 1 98.75 110 LYS A CA 1
ATOM 863 C C . LYS A 1 110 ? -2.998 10.344 -6.531 1 98.75 110 LYS A C 1
ATOM 865 O O . LYS A 1 110 ? -3.5 10.609 -7.625 1 98.75 110 LYS A O 1
ATOM 870 N N . TYR A 1 111 ? -3.504 9.539 -5.668 1 98.69 111 TYR A N 1
ATOM 871 C CA . TYR A 1 111 ? -4.773 8.883 -5.973 1 98.69 111 TYR A CA 1
ATOM 872 C C . TYR A 1 111 ? -5.863 9.914 -6.25 1 98.69 111 TYR A C 1
ATOM 874 O O . TYR A 1 111 ? -6.578 9.812 -7.25 1 98.69 111 TYR A O 1
ATOM 882 N N . ASN A 1 112 ? -5.949 10.93 -5.387 1 98.56 112 ASN A N 1
ATOM 883 C CA . ASN A 1 112 ? -7.023 11.914 -5.504 1 98.56 112 ASN A CA 1
ATOM 884 C C . ASN A 1 112 ? -6.824 12.812 -6.715 1 98.56 112 ASN A C 1
ATOM 886 O O . ASN A 1 112 ? -7.77 13.461 -7.176 1 98.56 112 ASN A O 1
ATOM 890 N N . GLN A 1 113 ? -5.652 12.875 -7.234 1 97.81 113 GLN A N 1
ATOM 891 C CA . GLN A 1 113 ? -5.371 13.641 -8.445 1 97.81 113 GLN A CA 1
ATOM 892 C C . GLN A 1 113 ? -5.613 12.805 -9.695 1 97.81 113 GLN A C 1
ATOM 894 O O . GLN A 1 113 ? -5.395 13.273 -10.812 1 97.81 113 GLN A O 1
ATOM 899 N N . GLY A 1 114 ? -5.941 11.5 -9.531 1 97.5 114 GLY A N 1
ATOM 900 C CA . GLY A 1 114 ? -6.223 10.641 -10.672 1 97.5 114 GLY A CA 1
ATOM 901 C C . GLY A 1 114 ? -5.035 9.789 -11.086 1 97.5 114 GLY A C 1
ATOM 902 O O . GLY A 1 114 ? -5.086 9.094 -12.109 1 97.5 114 GLY A O 1
ATOM 903 N N . LEU A 1 115 ? -4.004 9.82 -10.383 1 98 115 LEU A N 1
ATOM 904 C CA . LEU A 1 115 ? -2.809 9.031 -10.656 1 98 115 LEU A CA 1
ATOM 905 C C . LEU A 1 115 ? -2.854 7.703 -9.914 1 98 115 LEU A C 1
ATOM 907 O O . LEU A 1 115 ? -1.907 7.352 -9.203 1 98 115 LEU A O 1
ATOM 911 N N . GLU A 1 116 ? -3.893 6.965 -10.164 1 98 116 GLU A N 1
ATOM 912 C CA . GLU A 1 116 ? -4.234 5.785 -9.375 1 98 116 GLU A CA 1
ATOM 913 C C . GLU A 1 116 ? -3.18 4.691 -9.531 1 98 116 GLU A C 1
ATOM 915 O O . GLU A 1 116 ? -2.801 4.043 -8.555 1 98 116 GLU A O 1
ATOM 920 N N . LYS A 1 117 ? -2.699 4.449 -10.742 1 98.31 117 LYS A N 1
ATOM 921 C CA . LYS A 1 117 ? -1.675 3.434 -10.969 1 98.31 117 LYS A CA 1
ATOM 922 C C . LYS A 1 117 ? -0.389 3.77 -10.219 1 98.31 117 LYS A C 1
ATOM 924 O O . LYS A 1 117 ? 0.148 2.932 -9.492 1 98.31 117 LYS A O 1
ATOM 929 N N . GLU A 1 118 ? 0.058 5.008 -10.398 1 98.38 118 GLU A N 1
ATOM 930 C CA . GLU A 1 118 ? 1.277 5.457 -9.727 1 98.38 118 GLU A CA 1
ATOM 931 C C . GLU A 1 118 ? 1.147 5.352 -8.211 1 98.38 118 GLU A C 1
ATOM 933 O O . GLU A 1 118 ? 2.092 4.949 -7.531 1 98.38 118 GLU A O 1
ATOM 938 N N . ALA A 1 119 ? -0.022 5.75 -7.711 1 98.69 119 ALA A N 1
ATOM 939 C CA . ALA A 1 119 ? -0.276 5.699 -6.273 1 98.69 119 ALA A CA 1
ATOM 940 C C . ALA A 1 119 ? -0.151 4.273 -5.746 1 98.69 119 ALA A C 1
ATOM 942 O O . ALA A 1 119 ? 0.548 4.027 -4.758 1 98.69 119 ALA A O 1
ATOM 943 N N . LEU A 1 120 ? -0.775 3.318 -6.418 1 98.88 120 LEU A N 1
ATOM 944 C CA . LEU A 1 120 ? -0.731 1.94 -5.941 1 98.88 120 LEU A CA 1
ATOM 945 C C . LEU A 1 120 ? 0.67 1.358 -6.086 1 98.88 120 LEU A C 1
ATOM 947 O O . LEU A 1 120 ? 1.141 0.631 -5.211 1 98.88 120 LEU A O 1
ATOM 951 N N . GLU A 1 121 ? 1.355 1.646 -7.191 1 98.81 121 GLU A N 1
ATOM 952 C CA . GLU A 1 121 ? 2.732 1.196 -7.367 1 98.81 121 GLU A CA 1
ATOM 953 C C . GLU A 1 121 ? 3.617 1.668 -6.215 1 98.81 121 GLU A C 1
ATOM 955 O O . GLU A 1 121 ? 4.375 0.881 -5.645 1 98.81 121 GLU A O 1
ATOM 960 N N . GLU A 1 122 ? 3.508 2.885 -5.887 1 98.62 122 GLU A N 1
ATOM 961 C CA . GLU A 1 122 ? 4.312 3.441 -4.805 1 98.62 122 GLU A CA 1
ATOM 962 C C . GLU A 1 122 ? 3.92 2.84 -3.457 1 98.62 122 GLU A C 1
ATOM 964 O O . GLU A 1 122 ? 4.781 2.553 -2.625 1 98.62 122 GLU A O 1
ATOM 969 N N . ALA A 1 123 ? 2.615 2.674 -3.229 1 98.88 123 ALA A N 1
ATOM 970 C CA . ALA A 1 123 ? 2.152 2.057 -1.988 1 98.88 123 ALA A CA 1
ATOM 971 C C . ALA A 1 123 ? 2.729 0.653 -1.826 1 98.88 123 ALA A C 1
ATOM 973 O O . ALA A 1 123 ? 3.178 0.282 -0.739 1 98.88 123 ALA A O 1
ATOM 974 N N . LEU A 1 124 ? 2.723 -0.137 -2.904 1 98.94 124 LEU A N 1
ATOM 975 C CA . LEU A 1 124 ? 3.234 -1.503 -2.869 1 98.94 124 LEU A CA 1
ATOM 976 C C . LEU A 1 124 ? 4.746 -1.512 -2.654 1 98.94 124 LEU A C 1
ATOM 978 O O . LEU A 1 124 ? 5.273 -2.381 -1.955 1 98.94 124 LEU A O 1
ATOM 982 N N . MET A 1 125 ? 5.438 -0.544 -3.238 1 98.75 125 MET A N 1
ATOM 983 C CA . MET A 1 125 ? 6.875 -0.435 -3.008 1 98.75 125 MET A CA 1
ATOM 984 C C . MET A 1 125 ? 7.168 -0.091 -1.551 1 98.75 125 MET A C 1
ATOM 986 O O . MET A 1 125 ? 8.047 -0.691 -0.932 1 98.75 125 MET A O 1
ATOM 990 N N . LEU A 1 126 ? 6.422 0.882 -0.971 1 98.75 126 LEU A N 1
ATOM 991 C CA . LEU A 1 126 ? 6.566 1.238 0.436 1 98.75 126 LEU A CA 1
ATOM 992 C C . LEU A 1 126 ? 6.293 0.036 1.332 1 98.75 126 LEU A C 1
ATOM 994 O O . LEU A 1 126 ? 7.023 -0.206 2.295 1 98.75 126 LEU A O 1
ATOM 998 N N . LEU A 1 127 ? 5.27 -0.716 0.965 1 98.88 127 LEU A N 1
ATOM 999 C CA . LEU A 1 127 ? 4.891 -1.917 1.702 1 98.88 127 LEU A CA 1
ATOM 1000 C C . LEU A 1 127 ? 6.055 -2.9 1.773 1 98.88 127 LEU A C 1
ATOM 1002 O O . LEU A 1 127 ? 6.453 -3.32 2.863 1 98.88 127 LEU A O 1
ATOM 1006 N N . THR A 1 128 ? 6.68 -3.203 0.652 1 98.75 128 THR A N 1
ATOM 1007 C CA . THR A 1 128 ? 7.727 -4.219 0.609 1 98.75 128 THR A CA 1
ATOM 1008 C C . THR A 1 128 ? 9.016 -3.693 1.237 1 98.75 128 THR A C 1
ATOM 1010 O O . THR A 1 128 ? 9.805 -4.469 1.777 1 98.75 128 THR A O 1
ATOM 1013 N N . GLN A 1 129 ? 9.156 -2.426 1.259 1 98.44 129 GLN A N 1
ATOM 1014 C CA . GLN A 1 129 ? 10.383 -1.821 1.772 1 98.44 129 GLN A CA 1
ATOM 1015 C C . GLN A 1 129 ? 10.344 -1.709 3.293 1 98.44 129 GLN A C 1
ATOM 1017 O O . GLN A 1 129 ? 11.391 -1.65 3.943 1 98.44 129 GLN A O 1
ATOM 1022 N N . THR A 1 130 ? 9.156 -1.709 3.867 1 98.81 130 THR A N 1
ATOM 1023 C CA . THR A 1 130 ? 9.102 -1.349 5.281 1 98.81 130 THR A CA 1
ATOM 1024 C C . THR A 1 130 ? 8.438 -2.457 6.094 1 98.81 130 THR A C 1
ATOM 1026 O O . THR A 1 130 ? 8.484 -2.441 7.324 1 98.81 130 THR A O 1
ATOM 1029 N N . THR A 1 131 ? 7.855 -3.506 5.484 1 98.88 131 THR A N 1
ATOM 1030 C CA . THR A 1 131 ? 7.094 -4.543 6.172 1 98.88 131 THR A CA 1
ATOM 1031 C C . THR A 1 131 ? 8.008 -5.402 7.039 1 98.88 131 THR A C 1
ATOM 1033 O O . THR A 1 131 ? 9.18 -5.602 6.707 1 98.88 131 THR A O 1
ATOM 1036 N N . SER A 1 132 ? 7.488 -5.871 8.141 1 98.62 132 SER A N 1
ATOM 1037 C CA . SER A 1 132 ? 8.133 -6.906 8.945 1 98.62 132 SER A CA 1
ATOM 1038 C C . SER A 1 132 ? 7.391 -8.234 8.82 1 98.62 132 SER A C 1
ATOM 1040 O O . SER A 1 132 ? 7.688 -9.188 9.555 1 98.62 132 SER A O 1
ATOM 1042 N N . ASP A 1 133 ? 6.395 -8.273 7.93 1 98.75 133 ASP A N 1
ATOM 1043 C CA . ASP A 1 133 ? 5.602 -9.484 7.734 1 98.75 133 ASP A CA 1
ATOM 1044 C C . ASP A 1 133 ? 6.379 -10.523 6.926 1 98.75 133 ASP A C 1
ATOM 1046 O O . ASP A 1 133 ? 6.801 -10.25 5.801 1 98.75 133 ASP A O 1
ATOM 1050 N N . GLU A 1 134 ? 6.527 -11.672 7.484 1 98.31 134 GLU A N 1
ATOM 1051 C CA . GLU A 1 134 ? 7.371 -12.695 6.883 1 98.31 134 GLU A CA 1
ATOM 1052 C C . GLU A 1 134 ? 6.781 -13.203 5.57 1 98.31 134 GLU A C 1
ATOM 1054 O O . GLU A 1 134 ? 7.52 -13.555 4.645 1 98.31 134 GLU A O 1
ATOM 1059 N N . ASP A 1 135 ? 5.445 -13.242 5.465 1 98.25 135 ASP A N 1
ATOM 1060 C CA . ASP A 1 135 ? 4.812 -13.68 4.223 1 98.25 135 ASP A CA 1
ATOM 1061 C C . ASP A 1 135 ? 5.125 -12.719 3.082 1 98.25 135 ASP A C 1
ATOM 1063 O O . ASP A 1 135 ? 5.539 -13.141 2.002 1 98.25 135 ASP A O 1
ATOM 1067 N N . ILE A 1 136 ? 4.949 -11.461 3.324 1 98.81 136 ILE A N 1
ATOM 1068 C CA . ILE A 1 136 ? 5.219 -10.445 2.307 1 98.81 136 ILE A CA 1
ATOM 1069 C C . ILE A 1 136 ? 6.703 -10.453 1.95 1 98.81 136 ILE A C 1
ATOM 1071 O O . ILE A 1 136 ? 7.066 -10.414 0.771 1 98.81 136 ILE A O 1
ATOM 1075 N N . LEU A 1 137 ? 7.527 -10.562 2.975 1 98.75 137 LEU A N 1
ATOM 1076 C CA . LEU A 1 137 ? 8.969 -10.562 2.748 1 98.75 137 LEU A CA 1
ATOM 1077 C C . LEU A 1 137 ? 9.383 -11.734 1.866 1 98.75 137 LEU A C 1
ATOM 1079 O O . LEU A 1 137 ? 10.281 -11.609 1.038 1 98.75 137 LEU A O 1
ATOM 1083 N N . SER A 1 138 ? 8.742 -12.875 2.012 1 97.69 138 SER A N 1
ATOM 1084 C CA . SER A 1 138 ? 9.086 -14.07 1.251 1 97.69 138 SER A CA 1
ATOM 1085 C C . SER A 1 138 ? 8.805 -13.883 -0.237 1 97.69 138 SER A C 1
ATOM 1087 O O . SER A 1 138 ? 9.383 -14.578 -1.076 1 97.69 138 SER A O 1
ATOM 1089 N N . TYR A 1 139 ? 7.961 -12.875 -0.527 1 97.88 139 TYR A N 1
ATOM 1090 C CA . TYR A 1 139 ? 7.609 -12.641 -1.922 1 97.88 139 TYR A CA 1
ATOM 1091 C C . TYR A 1 139 ? 8.008 -11.227 -2.352 1 97.88 139 TYR A C 1
ATOM 1093 O O . TYR A 1 139 ? 7.441 -10.68 -3.301 1 97.88 139 TYR A O 1
ATOM 1101 N N . LYS A 1 140 ? 8.898 -10.633 -1.643 1 98.5 140 LYS A N 1
ATOM 1102 C CA . LYS A 1 140 ? 9.289 -9.242 -1.854 1 98.5 140 LYS A CA 1
ATOM 1103 C C . LYS A 1 140 ? 9.695 -9 -3.305 1 98.5 140 LYS A C 1
ATOM 1105 O O . LYS A 1 140 ? 9.219 -8.062 -3.943 1 98.5 140 LYS A O 1
ATOM 1110 N N . LYS A 1 141 ? 10.508 -9.852 -3.84 1 97.12 141 LYS A N 1
ATOM 1111 C CA . LYS A 1 141 ? 11.016 -9.672 -5.195 1 97.12 141 LYS A CA 1
ATOM 1112 C C . LYS A 1 141 ? 9.883 -9.727 -6.219 1 97.12 141 LYS A C 1
ATOM 1114 O O . LYS A 1 141 ? 9.82 -8.891 -7.125 1 97.12 141 LYS A O 1
ATOM 1119 N N . ALA A 1 142 ? 9.055 -10.703 -6.117 1 96.12 142 ALA A N 1
ATOM 1120 C CA . ALA A 1 142 ? 7.93 -10.836 -7.039 1 96.12 142 ALA A CA 1
ATOM 1121 C C . ALA A 1 142 ? 6.988 -9.641 -6.938 1 96.12 142 ALA A C 1
ATOM 1123 O O . ALA A 1 142 ? 6.551 -9.102 -7.957 1 96.12 142 ALA A O 1
ATOM 1124 N N . ILE A 1 143 ? 6.711 -9.18 -5.691 1 98.56 143 ILE A N 1
ATOM 1125 C CA . ILE A 1 143 ? 5.82 -8.047 -5.473 1 98.56 143 ILE A CA 1
ATOM 1126 C C . ILE A 1 143 ? 6.426 -6.789 -6.098 1 98.56 143 ILE A C 1
ATOM 1128 O O . ILE A 1 143 ? 5.738 -6.047 -6.805 1 98.56 143 ILE A O 1
ATOM 1132 N N . GLN A 1 144 ? 7.699 -6.582 -5.875 1 98.5 144 GLN A N 1
ATOM 1133 C CA . GLN A 1 144 ? 8.375 -5.414 -6.438 1 98.5 144 GLN A CA 1
ATOM 1134 C C . GLN A 1 144 ? 8.383 -5.469 -7.961 1 98.5 144 GLN A C 1
ATOM 1136 O O . GLN A 1 144 ? 8.227 -4.445 -8.625 1 98.5 144 GLN A O 1
ATOM 1141 N N . PHE A 1 145 ? 8.547 -6.645 -8.5 1 96.38 145 PHE A N 1
ATOM 1142 C CA . PHE A 1 145 ? 8.539 -6.832 -9.945 1 96.38 145 PHE A CA 1
ATOM 1143 C C . PHE A 1 145 ? 7.207 -6.406 -10.547 1 96.38 145 PHE A C 1
ATOM 1145 O O . PHE A 1 145 ? 7.172 -5.621 -11.492 1 96.38 145 PHE A O 1
ATOM 1152 N N . TYR A 1 146 ? 6.152 -6.875 -9.984 1 96.06 146 TYR A N 1
ATOM 1153 C CA . TYR A 1 146 ? 4.828 -6.566 -10.516 1 96.06 146 TYR A CA 1
ATOM 1154 C C . TYR A 1 146 ? 4.457 -5.113 -10.234 1 96.06 146 TYR A C 1
ATOM 1156 O O . TYR A 1 146 ? 3.797 -4.469 -11.055 1 96.06 146 TYR A O 1
ATOM 1164 N N . ALA A 1 147 ? 4.887 -4.613 -9.094 1 97.19 147 ALA A N 1
ATOM 1165 C CA . ALA A 1 147 ? 4.531 -3.26 -8.672 1 97.19 147 ALA A CA 1
ATOM 1166 C C . ALA A 1 147 ? 5.148 -2.217 -9.594 1 97.19 147 ALA A C 1
ATOM 1168 O O . ALA A 1 147 ? 4.633 -1.101 -9.711 1 97.19 147 ALA A O 1
ATOM 1169 N N . GLN A 1 148 ? 6.16 -2.594 -10.297 1 95.56 148 GLN A N 1
ATOM 1170 C CA . GLN A 1 148 ? 6.848 -1.64 -11.164 1 95.56 148 GLN A CA 1
ATOM 1171 C C . GLN A 1 148 ? 6.023 -1.332 -12.406 1 95.56 148 GLN A C 1
ATOM 1173 O O . GLN A 1 148 ? 6.199 -0.284 -13.031 1 95.56 148 GLN A O 1
ATOM 1178 N N . ASP A 1 149 ? 5.254 -2.262 -12.797 1 94.75 149 ASP A N 1
ATOM 1179 C CA . ASP A 1 149 ? 4.344 -2.08 -13.922 1 94.75 149 ASP A CA 1
ATOM 1180 C C . ASP A 1 149 ? 3.088 -2.932 -13.758 1 94.75 149 ASP A C 1
ATOM 1182 O O . ASP A 1 149 ? 3 -4.031 -14.305 1 94.75 149 ASP A O 1
ATOM 1186 N N . LEU A 1 150 ? 2.041 -2.324 -13.156 1 97.69 150 LEU A N 1
ATOM 1187 C CA . LEU A 1 150 ? 0.827 -3.039 -12.773 1 97.69 150 LEU A CA 1
ATOM 1188 C C . LEU A 1 150 ? -0.008 -3.385 -14 1 97.69 150 LEU A C 1
ATOM 1190 O O . LEU A 1 150 ? -0.887 -4.246 -13.938 1 97.69 150 LEU A O 1
ATOM 1194 N N . ASP A 1 151 ? 0.235 -2.732 -15.109 1 96.44 151 ASP A N 1
ATOM 1195 C CA . ASP A 1 151 ? -0.583 -2.939 -16.297 1 96.44 151 ASP A CA 1
ATOM 1196 C C . ASP A 1 151 ? 0.075 -3.936 -17.25 1 96.44 151 ASP A C 1
ATOM 1198 O O . ASP A 1 151 ? -0.506 -4.297 -18.281 1 96.44 151 ASP A O 1
ATOM 1202 N N . ALA A 1 152 ? 1.305 -4.406 -16.844 1 92.94 152 ALA A N 1
ATOM 1203 C CA . ALA A 1 152 ? 2.004 -5.328 -17.734 1 92.94 152 ALA A CA 1
ATOM 1204 C C . ALA A 1 152 ? 1.188 -6.598 -17.969 1 92.94 152 ALA A C 1
ATOM 1206 O O . ALA A 1 152 ? 0.585 -7.133 -17.031 1 92.94 152 ALA A O 1
ATOM 1207 N N . THR A 1 153 ? 1.124 -7.094 -19.141 1 91.94 153 THR A N 1
ATOM 1208 C CA . THR A 1 153 ? 0.497 -8.367 -19.5 1 91.94 153 THR A CA 1
ATOM 1209 C C . THR A 1 153 ? 1.494 -9.289 -20.188 1 91.94 153 THR A C 1
ATOM 1211 O O . THR A 1 153 ? 2.379 -8.82 -20.906 1 91.94 153 THR A O 1
ATOM 1214 N N . PHE A 1 154 ? 1.291 -10.531 -19.891 1 88.56 154 PHE A N 1
ATOM 1215 C CA . PHE A 1 154 ? 2.123 -11.578 -20.469 1 88.56 154 PHE A CA 1
ATOM 1216 C C . PHE A 1 154 ? 1.267 -12.719 -21 1 88.56 154 PHE A C 1
ATOM 1218 O O . PHE A 1 154 ? 0.103 -12.859 -20.625 1 88.56 154 PHE A O 1
ATOM 1225 N N . HIS A 1 155 ? 1.854 -13.398 -22.016 1 88.5 155 HIS A N 1
ATOM 1226 C CA . HIS A 1 155 ? 1.08 -14.477 -22.625 1 88.5 155 HIS A CA 1
ATOM 1227 C C . HIS A 1 155 ? 1.964 -15.68 -22.922 1 88.5 155 HIS A C 1
ATOM 1229 O O . HIS A 1 155 ? 3.17 -15.539 -23.141 1 88.5 155 HIS A O 1
ATOM 1235 N N . MET B 1 1 ? 16.25 -33.75 -8.109 1 91.44 1 MET B N 1
ATOM 1236 C CA . MET B 1 1 ? 14.828 -33.562 -7.848 1 91.44 1 MET B CA 1
ATOM 1237 C C . MET B 1 1 ? 14.312 -32.281 -8.492 1 91.44 1 MET B C 1
ATOM 1239 O O . MET B 1 1 ? 15.047 -31.297 -8.594 1 91.44 1 MET B O 1
ATOM 1243 N N . ILE B 1 2 ? 13.125 -32.281 -9.141 1 97.62 2 ILE B N 1
ATOM 1244 C CA . ILE B 1 2 ? 12.516 -31.234 -9.945 1 97.62 2 ILE B CA 1
ATOM 1245 C C . ILE B 1 2 ? 12.453 -29.938 -9.141 1 97.62 2 ILE B C 1
ATOM 1247 O O . ILE B 1 2 ? 12.766 -28.859 -9.656 1 97.62 2 ILE B O 1
ATOM 1251 N N . LEU B 1 3 ? 12.219 -30.078 -7.879 1 96.75 3 LEU B N 1
ATOM 1252 C CA . LEU B 1 3 ? 12.125 -28.891 -7.023 1 96.75 3 LEU B CA 1
ATOM 1253 C C . LEU B 1 3 ? 13.477 -28.203 -6.918 1 96.75 3 LEU B C 1
ATOM 1255 O O . LEU B 1 3 ? 13.547 -26.969 -6.949 1 96.75 3 LEU B O 1
ATOM 1259 N N . THR B 1 4 ? 14.508 -28.938 -6.805 1 97.81 4 THR B N 1
ATOM 1260 C CA . THR B 1 4 ? 15.844 -28.359 -6.723 1 97.81 4 THR B CA 1
ATOM 1261 C C . THR B 1 4 ? 16.188 -27.609 -8.008 1 97.81 4 THR B C 1
ATOM 1263 O O . THR B 1 4 ? 16.828 -26.562 -7.961 1 97.81 4 THR B O 1
ATOM 1266 N N . LEU B 1 5 ? 15.773 -28.156 -9.156 1 98.25 5 LEU B N 1
ATOM 1267 C CA . LEU B 1 5 ? 16 -27.5 -10.438 1 98.25 5 LEU B CA 1
ATOM 1268 C C . LEU B 1 5 ? 15.281 -26.156 -10.492 1 98.25 5 LEU B C 1
ATOM 1270 O O . LEU B 1 5 ? 15.859 -25.156 -10.914 1 98.25 5 LEU B O 1
ATOM 1274 N N . LEU B 1 6 ? 14.055 -26.172 -10 1 98 6 LEU B N 1
ATOM 1275 C CA . LEU B 1 6 ? 13.25 -24.953 -9.977 1 98 6 LEU B CA 1
ATOM 1276 C C . LEU B 1 6 ? 13.875 -23.906 -9.07 1 98 6 LEU B C 1
ATOM 1278 O O . LEU B 1 6 ? 13.992 -22.75 -9.453 1 98 6 LEU B O 1
ATOM 1282 N N . GLN B 1 7 ? 14.312 -24.328 -7.914 1 96.5 7 GLN B N 1
ATOM 1283 C CA . GLN B 1 7 ? 14.906 -23.422 -6.93 1 96.5 7 GLN B CA 1
ATOM 1284 C C . GLN B 1 7 ? 16.234 -22.844 -7.43 1 96.5 7 GLN B C 1
ATOM 1286 O O . GLN B 1 7 ? 16.594 -21.719 -7.082 1 96.5 7 GLN B O 1
ATOM 1291 N N . ASN B 1 8 ? 16.859 -23.562 -8.406 1 97.38 8 ASN B N 1
ATOM 1292 C CA . ASN B 1 8 ? 18.141 -23.141 -8.945 1 97.38 8 ASN B CA 1
ATOM 1293 C C . ASN B 1 8 ? 17.969 -22.375 -10.258 1 97.38 8 ASN B C 1
ATOM 1295 O O . ASN B 1 8 ? 18.953 -21.938 -10.852 1 97.38 8 ASN B O 1
ATOM 1299 N N . GLY B 1 9 ? 16.781 -22.344 -10.703 1 97.31 9 GLY B N 1
ATOM 1300 C CA . GLY B 1 9 ? 16.516 -21.547 -11.891 1 97.31 9 GLY B CA 1
ATOM 1301 C C . GLY B 1 9 ? 16.688 -22.328 -13.18 1 97.31 9 GLY B C 1
ATOM 1302 O O . GLY B 1 9 ? 16.703 -21.75 -14.266 1 97.31 9 GLY B O 1
ATOM 1303 N N . ASP B 1 10 ? 16.938 -23.547 -13.078 1 98.12 10 ASP B N 1
ATOM 1304 C CA . ASP B 1 10 ? 17 -24.406 -14.258 1 98.12 10 ASP B CA 1
ATOM 1305 C C . ASP B 1 10 ? 15.594 -24.828 -14.703 1 98.12 10 ASP B C 1
ATOM 1307 O O . ASP B 1 10 ? 15.25 -26 -14.664 1 98.12 10 ASP B O 1
ATOM 1311 N N . TYR B 1 11 ? 14.852 -23.953 -15.156 1 98.44 11 TYR B N 1
ATOM 1312 C CA . TYR B 1 11 ? 13.422 -24.109 -15.391 1 98.44 11 TYR B CA 1
ATOM 1313 C C . TYR B 1 11 ? 13.156 -25.016 -16.594 1 98.44 11 TYR B C 1
ATOM 1315 O O . TYR B 1 11 ? 12.211 -25.812 -16.578 1 98.44 11 TYR B O 1
ATOM 1323 N N . GLU B 1 12 ? 13.945 -24.891 -17.641 1 98.44 12 GLU B N 1
ATOM 1324 C CA . GLU B 1 12 ? 13.719 -25.703 -18.828 1 98.44 12 GLU B CA 1
ATOM 1325 C C . GLU B 1 12 ? 13.883 -27.188 -18.5 1 98.44 12 GLU B C 1
ATOM 1327 O O . GLU B 1 12 ? 13.07 -28.016 -18.938 1 98.44 12 GLU B O 1
ATOM 1332 N N . THR B 1 13 ? 14.938 -27.484 -17.797 1 98.69 13 THR B N 1
ATOM 1333 C CA . THR B 1 13 ? 15.148 -28.875 -17.391 1 98.69 13 THR B CA 1
ATOM 1334 C C . THR B 1 13 ? 14.031 -29.344 -16.453 1 98.69 13 THR B C 1
ATOM 1336 O O . THR B 1 13 ? 13.539 -30.453 -16.594 1 98.69 13 THR B O 1
ATOM 1339 N N . ALA B 1 14 ? 13.688 -28.531 -15.492 1 98.75 14 ALA B N 1
ATOM 1340 C CA . ALA B 1 14 ? 12.594 -28.844 -14.57 1 98.75 14 ALA B CA 1
ATOM 1341 C C . ALA B 1 14 ? 11.297 -29.125 -15.328 1 98.75 14 ALA B C 1
ATOM 1343 O O . ALA B 1 14 ? 10.602 -30.109 -15.039 1 98.75 14 ALA B O 1
ATOM 1344 N N . ARG B 1 15 ? 11 -28.266 -16.297 1 98.5 15 ARG B N 1
ATOM 1345 C CA . ARG B 1 15 ? 9.797 -28.406 -17.109 1 98.5 15 ARG B CA 1
ATOM 1346 C C . ARG B 1 15 ? 9.781 -29.75 -17.812 1 98.5 15 ARG B C 1
ATOM 1348 O O . ARG B 1 15 ? 8.781 -30.484 -17.75 1 98.5 15 ARG B O 1
ATOM 1355 N N . THR B 1 16 ? 10.859 -30.094 -18.469 1 98.5 16 THR B N 1
ATOM 1356 C CA . THR B 1 16 ? 10.961 -31.344 -19.219 1 98.5 16 THR B CA 1
ATOM 1357 C C . THR B 1 16 ? 10.797 -32.562 -18.312 1 98.5 16 THR B C 1
ATOM 1359 O O . THR B 1 16 ? 10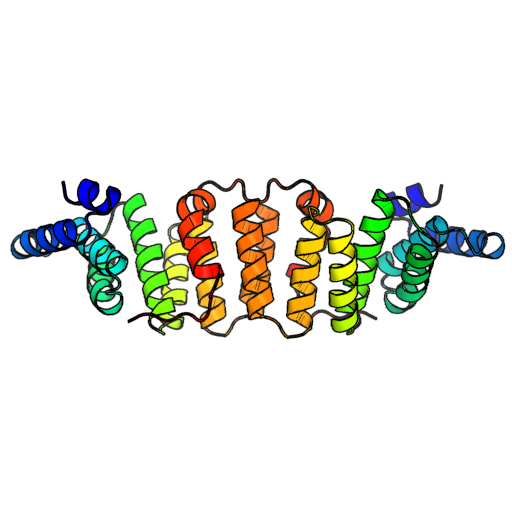.07 -33.5 -18.641 1 98.5 16 THR B O 1
ATOM 1362 N N . GLN B 1 17 ? 11.453 -32.5 -17.203 1 98.5 17 GLN B N 1
ATOM 1363 C CA . GLN B 1 17 ? 11.367 -33.594 -16.25 1 98.5 17 GLN B CA 1
ATOM 1364 C C . GLN B 1 17 ? 9.961 -33.719 -15.68 1 98.5 17 GLN B C 1
ATOM 1366 O O . GLN B 1 17 ? 9.43 -34.844 -15.578 1 98.5 17 GLN B O 1
ATOM 1371 N N . ALA B 1 18 ? 9.359 -32.625 -15.281 1 98.69 18 ALA B N 1
ATOM 1372 C CA . ALA B 1 18 ? 8 -32.656 -14.742 1 98.69 18 ALA B CA 1
ATOM 1373 C C . ALA B 1 18 ? 7.023 -33.25 -15.758 1 98.69 18 ALA B C 1
ATOM 1375 O O . ALA B 1 18 ? 6.223 -34.125 -15.43 1 98.69 18 ALA B O 1
ATOM 1376 N N . LEU B 1 19 ? 7.141 -32.75 -17 1 98.5 19 LEU B N 1
ATOM 1377 C CA . LEU B 1 19 ? 6.234 -33.219 -18.047 1 98.5 19 LEU B CA 1
ATOM 1378 C C . LEU B 1 19 ? 6.441 -34.688 -18.344 1 98.5 19 LEU B C 1
ATOM 1380 O O . LEU B 1 19 ? 5.477 -35.438 -18.578 1 98.5 19 LEU B O 1
ATOM 1384 N N . THR B 1 20 ? 7.664 -35.094 -18.359 1 98.38 20 THR B N 1
ATOM 1385 C CA . THR B 1 20 ? 7.969 -36.531 -18.578 1 98.38 20 THR B CA 1
ATOM 1386 C C . THR B 1 20 ? 7.363 -37.375 -17.469 1 98.38 20 THR B C 1
ATOM 1388 O O . THR B 1 20 ? 6.73 -38.406 -17.75 1 98.38 20 THR B O 1
ATOM 1391 N N . GLU B 1 21 ? 7.555 -36.969 -16.219 1 98.31 21 GLU B N 1
ATOM 1392 C CA . GLU B 1 21 ? 7.043 -37.719 -15.094 1 98.31 21 GLU B CA 1
ATOM 1393 C C . GLU B 1 21 ? 5.516 -37.719 -15.078 1 98.31 21 GLU B C 1
ATOM 1395 O O . GLU B 1 21 ? 4.898 -38.688 -14.641 1 98.31 21 GLU B O 1
ATOM 1400 N N . LEU B 1 22 ? 4.926 -36.688 -15.547 1 98.06 22 LEU B N 1
ATOM 1401 C CA . LEU B 1 22 ? 3.473 -36.562 -15.555 1 98.06 22 LEU B CA 1
ATOM 1402 C C . LEU B 1 22 ? 2.85 -37.562 -16.531 1 98.06 22 LEU B C 1
ATOM 1404 O O . LEU B 1 22 ? 1.677 -37.906 -16.406 1 98.06 22 LEU B O 1
ATOM 1408 N N . LYS B 1 23 ? 3.547 -38.062 -17.516 1 97.62 23 LYS B N 1
ATOM 1409 C CA . LYS B 1 23 ? 3.041 -39.031 -18.469 1 97.62 23 LYS B CA 1
ATOM 1410 C C . LYS B 1 23 ? 2.617 -40.312 -17.766 1 97.62 23 LYS B C 1
ATOM 1412 O O . LYS B 1 23 ? 1.653 -40.969 -18.172 1 97.62 23 LYS B O 1
ATOM 1417 N N . ASN B 1 24 ? 3.311 -40.625 -16.703 1 96.19 24 ASN B N 1
ATOM 1418 C CA . ASN B 1 24 ? 3.031 -41.875 -15.984 1 96.19 24 ASN B CA 1
ATOM 1419 C C . ASN B 1 24 ? 2.395 -41.594 -14.625 1 96.19 24 ASN B C 1
ATOM 1421 O O . ASN B 1 24 ? 2.004 -42.531 -13.914 1 96.19 24 ASN B O 1
ATOM 1425 N N . ASN B 1 25 ? 2.334 -40.406 -14.195 1 97.19 25 ASN B N 1
ATOM 1426 C CA . ASN B 1 25 ? 1.765 -39.938 -12.93 1 97.19 25 ASN B CA 1
ATOM 1427 C C . ASN B 1 25 ? 0.859 -38.719 -13.125 1 97.19 25 ASN B C 1
ATOM 1429 O O . ASN B 1 25 ? 1.053 -37.688 -12.484 1 97.19 25 ASN B O 1
ATOM 1433 N N . SER B 1 26 ? -0.145 -38.969 -13.852 1 96.62 26 SER B N 1
ATOM 1434 C CA . SER B 1 26 ? -0.954 -37.844 -14.344 1 96.62 26 SER B CA 1
ATOM 1435 C C . SER B 1 26 ? -1.737 -37.188 -13.211 1 96.62 26 SER B C 1
ATOM 1437 O O . SER B 1 26 ? -2.189 -36.062 -13.344 1 96.62 26 SER B O 1
ATOM 1439 N N . ASP B 1 27 ? -1.84 -37.844 -12.023 1 97.44 27 ASP B N 1
ATOM 1440 C CA . ASP B 1 27 ? -2.65 -37.281 -10.945 1 97.44 27 ASP B CA 1
ATOM 1441 C C . ASP B 1 27 ? -1.774 -36.812 -9.789 1 97.44 27 ASP B C 1
ATOM 1443 O O . ASP B 1 27 ? -2.234 -36.719 -8.648 1 97.44 27 ASP B O 1
ATOM 1447 N N . ASN B 1 28 ? -0.535 -36.562 -10.094 1 98.19 28 ASN B N 1
ATOM 1448 C CA . ASN B 1 28 ? 0.376 -36.062 -9.07 1 98.19 28 ASN B CA 1
ATOM 1449 C C . ASN B 1 28 ? 0.327 -34.562 -8.977 1 98.19 28 ASN B C 1
ATOM 1451 O O . ASN B 1 28 ? 0.866 -33.844 -9.836 1 98.19 28 ASN B O 1
ATOM 1455 N N . ALA B 1 29 ? -0.275 -34 -7.934 1 98.62 29 ALA B N 1
ATOM 1456 C CA . ALA B 1 29 ? -0.499 -32.594 -7.758 1 98.62 29 ALA B CA 1
ATOM 1457 C C . ALA B 1 29 ? 0.819 -31.812 -7.781 1 98.62 29 ALA B C 1
ATOM 1459 O O . ALA B 1 29 ? 0.922 -30.766 -8.422 1 98.62 29 ALA B O 1
ATOM 1460 N N . GLU B 1 30 ? 1.806 -32.344 -7.129 1 98.31 30 GLU B N 1
ATOM 1461 C CA . GLU B 1 30 ? 3.094 -31.656 -7.02 1 98.31 30 GLU B CA 1
ATOM 1462 C C . GLU B 1 30 ? 3.764 -31.516 -8.383 1 98.31 30 GLU B C 1
ATOM 1464 O O . GLU B 1 30 ? 4.352 -30.484 -8.695 1 98.31 30 GLU B O 1
ATOM 1469 N N . LEU B 1 31 ? 3.672 -32.594 -9.172 1 98.56 31 LEU B N 1
ATOM 1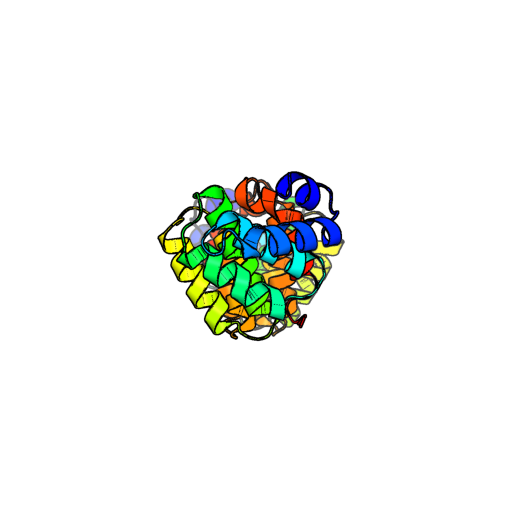470 C CA . LEU B 1 31 ? 4.266 -32.531 -10.5 1 98.56 31 LEU B CA 1
ATOM 1471 C C . LEU B 1 31 ? 3.564 -31.5 -11.375 1 98.56 31 LEU B C 1
ATOM 1473 O O . LEU B 1 31 ? 4.215 -30.797 -12.156 1 98.56 31 LEU B O 1
ATOM 1477 N N . HIS B 1 32 ? 2.25 -31.422 -11.242 1 98.81 32 HIS B N 1
ATOM 1478 C CA . HIS B 1 32 ? 1.525 -30.375 -11.953 1 98.81 32 HIS B CA 1
ATOM 1479 C C . HIS B 1 32 ? 1.975 -29 -11.508 1 98.81 32 HIS B C 1
ATOM 1481 O O . HIS B 1 32 ? 2.18 -28.109 -12.328 1 98.81 32 HIS B O 1
ATOM 1487 N N . TYR B 1 33 ? 2.107 -28.844 -10.188 1 98.81 33 TYR B N 1
ATOM 1488 C CA . TYR B 1 33 ? 2.568 -27.562 -9.648 1 98.81 33 TYR B CA 1
ATOM 1489 C C . TYR B 1 33 ? 3.955 -27.219 -10.18 1 98.81 33 TYR B C 1
ATOM 1491 O O . TYR B 1 33 ? 4.207 -26.078 -10.578 1 98.81 33 TYR B O 1
ATOM 1499 N N . TYR B 1 34 ? 4.891 -28.172 -10.211 1 98.69 34 TYR B N 1
ATOM 1500 C CA . TYR B 1 34 ? 6.242 -27.938 -10.703 1 98.69 34 TYR B CA 1
ATOM 1501 C C . TYR B 1 34 ? 6.227 -27.578 -12.188 1 98.69 34 TYR B C 1
ATOM 1503 O O . TYR B 1 34 ? 6.957 -26.688 -12.617 1 98.69 34 TYR B O 1
ATOM 1511 N N . ALA B 1 35 ? 5.422 -28.281 -12.961 1 98.75 35 ALA B N 1
ATOM 1512 C CA . ALA B 1 35 ? 5.285 -27.969 -14.383 1 98.75 35 ALA B CA 1
ATOM 1513 C C . ALA B 1 35 ? 4.785 -26.531 -14.57 1 98.75 35 ALA B C 1
ATOM 1515 O O . ALA B 1 35 ? 5.297 -25.797 -15.422 1 98.75 35 ALA B O 1
ATOM 1516 N N . ALA B 1 36 ? 3.744 -26.156 -13.75 1 98.81 36 ALA B N 1
ATOM 1517 C CA . ALA B 1 36 ? 3.203 -24.797 -13.812 1 98.81 36 ALA B CA 1
ATOM 1518 C C . ALA B 1 36 ? 4.273 -23.766 -13.477 1 98.81 36 ALA B C 1
ATOM 1520 O O . ALA B 1 36 ? 4.477 -22.797 -14.227 1 98.81 36 ALA B O 1
ATOM 1521 N N . TRP B 1 37 ? 4.977 -23.938 -12.383 1 98.25 37 TRP B N 1
ATOM 1522 C CA . TRP B 1 37 ? 6.051 -23.047 -11.938 1 98.25 37 TRP B CA 1
ATOM 1523 C C . TRP B 1 37 ? 7.113 -22.891 -13.023 1 98.25 37 TRP B C 1
ATOM 1525 O O . TRP B 1 37 ? 7.539 -21.781 -13.328 1 98.25 37 TRP B O 1
ATOM 1535 N N . ALA B 1 38 ? 7.512 -24 -13.633 1 98.56 38 ALA B N 1
ATOM 1536 C CA . ALA B 1 38 ? 8.523 -23.984 -14.695 1 98.56 38 ALA B CA 1
ATOM 1537 C C . ALA B 1 38 ? 8.031 -23.172 -15.898 1 98.56 38 ALA B C 1
ATOM 1539 O O . ALA B 1 38 ? 8.758 -22.328 -16.422 1 98.56 38 ALA B O 1
ATOM 1540 N N . HIS B 1 39 ? 6.793 -23.453 -16.359 1 98.38 39 HIS B N 1
ATOM 1541 C CA . HIS B 1 39 ? 6.227 -22.719 -17.484 1 98.38 39 HIS B CA 1
ATOM 1542 C C . HIS B 1 39 ? 6.176 -21.219 -17.172 1 98.38 39 HIS B C 1
ATOM 1544 O O . HIS B 1 39 ? 6.598 -20.406 -18 1 98.38 39 HIS B O 1
ATOM 1550 N N . ASP B 1 40 ? 5.672 -20.953 -15.977 1 96.62 40 ASP B N 1
ATOM 1551 C CA . ASP B 1 40 ? 5.531 -19.562 -15.555 1 96.62 40 ASP B CA 1
ATOM 1552 C C . ASP B 1 40 ? 6.879 -18.844 -15.562 1 96.62 40 ASP B C 1
ATOM 1554 O O . ASP B 1 40 ? 7 -17.75 -16.094 1 96.62 40 ASP B O 1
ATOM 1558 N N . ALA B 1 41 ? 7.914 -19.484 -15.047 1 96.06 41 ALA B N 1
ATOM 1559 C CA . ALA B 1 41 ? 9.258 -18.922 -14.945 1 96.06 41 ALA B CA 1
ATOM 1560 C C . ALA B 1 41 ? 9.883 -18.75 -16.328 1 96.06 41 ALA B C 1
ATOM 1562 O O . ALA B 1 41 ? 10.773 -17.906 -16.516 1 96.06 41 ALA B O 1
ATOM 1563 N N . LEU B 1 42 ? 9.422 -19.5 -17.312 1 97.06 42 LEU B N 1
ATOM 1564 C CA . LEU B 1 42 ? 9.938 -19.453 -18.672 1 97.06 42 LEU B CA 1
ATOM 1565 C C . LEU B 1 42 ? 9.141 -18.469 -19.531 1 97.06 42 LEU B C 1
ATOM 1567 O O . LEU B 1 42 ? 9.375 -18.344 -20.734 1 97.06 42 LEU B O 1
ATOM 1571 N N . GLY B 1 43 ? 8.164 -17.781 -18.875 1 95.25 43 GLY B N 1
ATOM 1572 C CA . GLY B 1 43 ? 7.375 -16.797 -19.578 1 95.25 43 GLY B CA 1
ATOM 1573 C C . GLY B 1 43 ? 6.23 -17.406 -20.375 1 95.25 43 GLY B C 1
ATOM 1574 O O . GLY B 1 43 ? 5.68 -16.75 -21.266 1 95.25 43 GLY B O 1
ATOM 1575 N N . LYS B 1 44 ? 5.945 -18.641 -20.094 1 97.12 44 LYS B N 1
ATOM 1576 C CA . LYS B 1 44 ? 4.82 -19.312 -20.734 1 97.12 44 LYS B CA 1
ATOM 1577 C C . LYS B 1 44 ? 3.602 -19.328 -19.812 1 97.12 44 LYS B C 1
ATOM 1579 O O . LYS B 1 44 ? 3.145 -20.406 -19.406 1 97.12 44 LYS B O 1
ATOM 1584 N N . GLU B 1 45 ? 3.053 -18.219 -19.562 1 97.12 45 GLU B N 1
ATOM 1585 C CA . GLU B 1 45 ? 2.008 -18.031 -18.562 1 97.12 45 GLU B CA 1
ATOM 1586 C C . GLU B 1 45 ? 0.729 -18.766 -18.953 1 97.12 45 GLU B C 1
ATOM 1588 O O . GLU B 1 45 ? 0.144 -19.484 -18.141 1 97.12 45 GLU B O 1
ATOM 1593 N N . ASP B 1 46 ? 0.316 -18.578 -20.234 1 98.06 46 ASP B N 1
ATOM 1594 C CA . ASP B 1 46 ? -0.907 -19.234 -20.672 1 98.06 46 ASP B CA 1
ATOM 1595 C C . ASP B 1 46 ? -0.805 -20.75 -20.516 1 98.06 46 ASP B C 1
ATOM 1597 O O . ASP B 1 46 ? -1.758 -21.406 -20.078 1 98.06 46 ASP B O 1
ATOM 1601 N N . ALA B 1 47 ? 0.327 -21.188 -20.844 1 98.44 47 ALA B N 1
ATOM 1602 C CA . ALA B 1 47 ? 0.536 -22.641 -20.781 1 98.44 47 ALA B CA 1
ATOM 1603 C C . ALA B 1 47 ? 0.606 -23.109 -19.328 1 98.44 47 ALA B C 1
ATOM 1605 O O . ALA B 1 47 ? 0.362 -24.281 -19.047 1 98.44 47 ALA B O 1
ATOM 1606 N N . ALA B 1 48 ? 0.966 -22.312 -18.375 1 98.69 48 ALA B N 1
ATOM 1607 C CA . ALA B 1 48 ? 1.107 -22.656 -16.969 1 98.69 48 ALA B CA 1
ATOM 1608 C C . ALA B 1 48 ? -0.256 -22.859 -16.312 1 98.69 48 ALA B C 1
ATOM 1610 O O . ALA B 1 48 ? -0.384 -23.656 -15.367 1 98.69 48 ALA B O 1
ATOM 1611 N N . ILE B 1 49 ? -1.268 -22.156 -16.797 1 98.75 49 ILE B N 1
ATOM 1612 C CA . ILE B 1 49 ? -2.562 -22.031 -16.141 1 98.75 49 ILE B CA 1
ATOM 1613 C C . ILE B 1 49 ? -3.172 -23.406 -15.93 1 98.75 49 ILE B C 1
ATOM 1615 O O . ILE B 1 49 ? -3.51 -23.781 -14.797 1 98.75 49 ILE B O 1
ATOM 1619 N N . PRO B 1 50 ? -3.242 -24.266 -17.016 1 98.69 50 PRO B N 1
ATOM 1620 C CA . PRO B 1 50 ? -3.896 -25.547 -16.781 1 98.69 50 PRO B CA 1
ATOM 1621 C C . PRO B 1 50 ? -3.143 -26.422 -15.781 1 98.69 50 PRO B C 1
ATOM 1623 O O . PRO B 1 50 ? -3.758 -27.203 -15.047 1 98.69 50 PRO B O 1
ATOM 1626 N N . PHE B 1 51 ? -1.841 -26.312 -15.688 1 98.81 51 PHE B N 1
ATOM 1627 C CA . PHE B 1 51 ? -1.054 -27.078 -14.734 1 98.81 51 PHE B CA 1
ATOM 1628 C C . PHE B 1 51 ? -1.312 -26.609 -13.305 1 98.81 51 PHE B C 1
ATOM 1630 O O . PHE B 1 51 ? -1.469 -27.422 -12.398 1 98.81 51 PHE B O 1
ATOM 1637 N N . TYR B 1 52 ? -1.344 -25.328 -13.031 1 98.88 52 TYR B N 1
ATOM 1638 C CA . TYR B 1 52 ? -1.697 -24.781 -11.719 1 98.88 52 TYR B CA 1
ATOM 1639 C C . TYR B 1 52 ? -3.084 -25.25 -11.297 1 98.88 52 TYR B C 1
ATOM 1641 O O . TYR B 1 52 ? -3.277 -25.703 -10.164 1 98.88 52 TYR B O 1
ATOM 1649 N N . GLU B 1 53 ? -4.027 -25.062 -12.242 1 98.81 53 GLU B N 1
ATOM 1650 C CA . GLU B 1 53 ? -5.41 -25.438 -11.945 1 98.81 53 GLU B CA 1
ATOM 1651 C C . GLU B 1 53 ? -5.516 -26.891 -11.531 1 98.81 53 GLU B C 1
ATOM 1653 O O . GLU B 1 53 ? -6.172 -27.219 -10.539 1 98.81 53 GLU B O 1
ATOM 1658 N N . LYS B 1 54 ? -4.883 -27.734 -12.297 1 98.81 54 LYS B N 1
ATOM 1659 C CA . LYS B 1 54 ? -4.926 -29.172 -11.992 1 98.81 54 LYS B CA 1
ATOM 1660 C C . LYS B 1 54 ? -4.25 -29.469 -10.648 1 98.81 54 LYS B C 1
ATOM 1662 O O . LYS B 1 54 ? -4.734 -30.281 -9.875 1 98.81 54 LYS B O 1
ATOM 1667 N N . ALA B 1 55 ? -3.104 -28.844 -10.375 1 98.81 55 ALA B N 1
ATOM 1668 C CA . ALA B 1 55 ? -2.402 -29.016 -9.109 1 98.81 55 ALA B CA 1
ATOM 1669 C C . ALA B 1 55 ? -3.314 -28.688 -7.93 1 98.81 55 ALA B C 1
ATOM 1671 O O . ALA B 1 55 ? -3.4 -29.453 -6.969 1 98.81 55 ALA B O 1
ATOM 1672 N N . LEU B 1 56 ? -4.023 -27.594 -8.008 1 98.75 56 LEU B N 1
ATOM 1673 C CA . LEU B 1 56 ? -4.91 -27.156 -6.934 1 98.75 56 LEU B CA 1
ATOM 1674 C C . LEU B 1 56 ? -6.121 -28.078 -6.828 1 98.75 56 LEU B C 1
ATOM 1676 O O . LEU B 1 56 ? -6.578 -28.375 -5.723 1 98.75 56 LEU B O 1
ATOM 1680 N N . GLN B 1 57 ? -6.637 -28.484 -7.992 1 98.38 57 GLN B N 1
ATOM 1681 C CA . GLN B 1 57 ? -7.773 -29.391 -8.023 1 98.38 57 GLN B CA 1
ATOM 1682 C C . GLN B 1 57 ? -7.438 -30.719 -7.328 1 98.38 57 GLN B C 1
ATOM 1684 O O . GLN B 1 57 ? -8.258 -31.25 -6.578 1 98.38 57 GLN B O 1
ATOM 1689 N N . LEU B 1 58 ? -6.23 -31.25 -7.578 1 98.25 58 LEU B N 1
ATOM 1690 C CA . LEU B 1 58 ? -5.797 -32.562 -7.062 1 98.25 58 LEU B CA 1
ATOM 1691 C C . LEU B 1 58 ? -5.426 -32.438 -5.586 1 98.25 58 LEU B C 1
ATOM 1693 O O . LEU B 1 58 ? -5.453 -33.438 -4.867 1 98.25 58 LEU B O 1
ATOM 1697 N N . GLY B 1 59 ? -5.043 -31.266 -5.117 1 97.94 59 GLY B N 1
ATOM 1698 C CA . GLY B 1 59 ? -4.723 -31.062 -3.713 1 97.94 59 GLY B CA 1
ATOM 1699 C C . GLY B 1 59 ? -3.232 -31.016 -3.443 1 97.94 59 GLY B C 1
ATOM 1700 O O . GLY B 1 59 ? -2.51 -31.953 -3.746 1 97.94 59 GLY B O 1
ATOM 1701 N N . LEU B 1 60 ? -2.764 -29.906 -2.965 1 98.44 60 LEU B N 1
ATOM 1702 C CA . LEU B 1 60 ? -1.375 -29.656 -2.584 1 98.44 60 LEU B CA 1
ATOM 1703 C C . LEU B 1 60 ? -1.25 -29.484 -1.074 1 98.44 60 LEU B C 1
ATOM 1705 O O . LEU B 1 60 ? -2.215 -29.094 -0.41 1 98.44 60 LEU B O 1
ATOM 1709 N N . PRO B 1 61 ? -0.071 -29.906 -0.508 1 97.06 61 PRO B N 1
ATOM 1710 C CA . PRO B 1 61 ? 0.159 -29.5 0.878 1 97.06 61 PRO B CA 1
ATOM 1711 C C . PRO B 1 61 ? 0.074 -27.984 1.062 1 97.06 61 PRO B C 1
ATOM 1713 O O . PRO B 1 61 ? 0.232 -27.234 0.099 1 97.06 61 PRO B O 1
ATOM 1716 N N . ALA B 1 62 ? -0.152 -27.547 2.225 1 96.69 62 ALA B N 1
ATOM 1717 C CA . ALA B 1 62 ? -0.482 -26.156 2.541 1 96.69 62 ALA B CA 1
ATOM 1718 C C . ALA B 1 62 ? 0.555 -25.203 1.959 1 96.69 62 ALA B C 1
ATOM 1720 O O . ALA B 1 62 ? 0.201 -24.219 1.317 1 96.69 62 ALA B O 1
ATOM 1721 N N . ASP B 1 63 ? 1.798 -25.5 2.15 1 95.88 63 ASP B N 1
ATOM 1722 C CA . ASP B 1 63 ? 2.85 -24.594 1.699 1 95.88 63 ASP B CA 1
ATOM 1723 C C . ASP B 1 63 ? 2.857 -24.484 0.177 1 95.88 63 ASP B C 1
ATOM 1725 O O . ASP B 1 63 ? 2.898 -23.375 -0.366 1 95.88 63 ASP B O 1
ATOM 1729 N N . SER B 1 64 ? 2.811 -25.578 -0.518 1 97.44 64 SER B N 1
ATOM 1730 C CA . SER B 1 64 ? 2.779 -25.562 -1.977 1 97.44 64 SER B CA 1
ATOM 1731 C C . SER B 1 64 ? 1.468 -24.984 -2.496 1 97.44 64 SER B C 1
ATOM 1733 O O . SER B 1 64 ? 1.431 -24.375 -3.568 1 97.44 64 SER B O 1
ATOM 1735 N N . ARG B 1 65 ? 0.408 -25.234 -1.729 1 98.06 65 ARG B N 1
ATOM 1736 C CA . ARG B 1 65 ? -0.907 -24.734 -2.107 1 98.06 65 ARG B CA 1
ATOM 1737 C C . ARG B 1 65 ? -0.919 -23.219 -2.139 1 98.06 65 ARG B C 1
ATOM 1739 O O . ARG B 1 65 ? -1.415 -22.609 -3.092 1 98.06 65 ARG B O 1
ATOM 1746 N N . LYS B 1 66 ? -0.294 -22.547 -1.139 1 98.19 66 LYS B N 1
ATOM 1747 C CA . LYS B 1 66 ? -0.173 -21.094 -1.106 1 98.19 66 LYS B CA 1
ATOM 1748 C C . LYS B 1 66 ? 0.627 -20.578 -2.301 1 98.19 66 LYS B C 1
ATOM 1750 O O . LYS B 1 66 ? 0.226 -19.625 -2.957 1 98.19 66 LYS B O 1
ATOM 1755 N N . GLU B 1 67 ? 1.694 -21.312 -2.549 1 97.88 67 GLU B N 1
ATOM 1756 C CA . GLU B 1 67 ? 2.541 -20.938 -3.678 1 97.88 67 GLU B CA 1
ATOM 1757 C C . GLU B 1 67 ? 1.787 -21.078 -5 1 97.88 67 GLU B C 1
ATOM 1759 O O . GLU B 1 67 ? 1.931 -20.234 -5.887 1 97.88 67 GLU B O 1
ATOM 1764 N N . ALA B 1 68 ? 1.018 -22.078 -5.082 1 98.75 68 ALA B N 1
ATOM 1765 C CA . ALA B 1 68 ? 0.244 -22.297 -6.301 1 98.75 68 ALA B CA 1
ATOM 1766 C C . ALA B 1 68 ? -0.838 -21.234 -6.469 1 98.75 68 ALA B C 1
ATOM 1768 O O . ALA B 1 68 ? -1.102 -20.781 -7.582 1 98.75 68 ALA B O 1
ATOM 1769 N N . TYR B 1 69 ? -1.569 -20.844 -5.375 1 98.88 69 TYR B N 1
ATOM 1770 C CA . TYR B 1 69 ? -2.535 -19.75 -5.422 1 98.88 69 TYR B CA 1
ATOM 1771 C C . TYR B 1 69 ? -1.888 -18.469 -5.941 1 98.88 69 TYR B C 1
ATOM 1773 O O . TYR B 1 69 ? -2.432 -17.812 -6.828 1 98.88 69 TYR B O 1
ATOM 1781 N N . ILE B 1 70 ? -0.742 -18.172 -5.406 1 98.62 70 ILE B N 1
ATOM 1782 C CA . ILE B 1 70 ? -0.045 -16.938 -5.781 1 98.62 70 ILE B CA 1
ATOM 1783 C C . ILE B 1 70 ? 0.377 -17.016 -7.246 1 98.62 70 ILE B C 1
ATOM 1785 O O . ILE B 1 70 ? 0.175 -16.062 -8.008 1 98.62 70 ILE B O 1
ATOM 1789 N N . GLY B 1 71 ? 0.966 -18.141 -7.613 1 98.19 71 GLY B N 1
ATOM 1790 C CA . GLY B 1 71 ? 1.365 -18.312 -9 1 98.19 71 GLY B CA 1
ATOM 1791 C C . GLY B 1 71 ? 0.208 -18.203 -9.977 1 98.19 71 GLY B C 1
ATOM 1792 O O . GLY B 1 71 ? 0.237 -17.391 -10.891 1 98.19 71 GLY B O 1
ATOM 1793 N N . LEU B 1 72 ? -0.835 -19 -9.75 1 98.75 72 LEU B N 1
ATOM 1794 C CA . LEU B 1 72 ? -1.984 -19.016 -10.648 1 98.75 72 LEU B CA 1
ATOM 1795 C C . LEU B 1 72 ? -2.689 -17.672 -10.664 1 98.75 72 LEU B C 1
ATOM 1797 O O . LEU B 1 72 ? -3.043 -17.156 -11.727 1 98.75 72 LEU B O 1
ATOM 1801 N N . GLY B 1 73 ? -2.943 -17.094 -9.469 1 98.75 73 GLY B N 1
ATOM 1802 C CA . GLY B 1 73 ? -3.592 -15.789 -9.391 1 98.75 73 GLY B CA 1
ATOM 1803 C C . GLY B 1 73 ? -2.848 -14.703 -10.141 1 98.75 73 GLY B C 1
ATOM 1804 O O . GLY B 1 73 ? -3.459 -13.906 -10.852 1 98.75 73 GLY B O 1
ATOM 1805 N N . SER B 1 74 ? -1.533 -14.672 -9.961 1 98.19 74 SER B N 1
ATOM 1806 C CA . SER B 1 74 ? -0.712 -13.711 -10.688 1 98.19 74 SER B CA 1
ATOM 1807 C C . SER B 1 74 ? -0.766 -13.961 -12.195 1 98.19 74 SER B C 1
ATOM 1809 O O . SER B 1 74 ? -0.859 -13.016 -12.984 1 98.19 74 SER B O 1
ATOM 1811 N N . THR B 1 75 ? -0.719 -15.188 -12.555 1 98.25 75 THR B N 1
ATOM 1812 C CA . THR B 1 75 ? -0.775 -15.531 -13.969 1 98.25 75 THR B CA 1
ATOM 1813 C C . THR B 1 75 ? -2.117 -15.125 -14.578 1 98.25 75 THR B C 1
ATOM 1815 O O . THR B 1 75 ? -2.166 -14.562 -15.672 1 98.25 75 THR B O 1
ATOM 1818 N N . TYR B 1 76 ? -3.277 -15.43 -13.875 1 98.5 76 TYR B N 1
ATOM 1819 C CA . TYR B 1 76 ? -4.582 -14.945 -14.312 1 98.5 76 TYR B CA 1
ATOM 1820 C C . TYR B 1 76 ? -4.566 -13.438 -14.523 1 98.5 76 TYR B C 1
ATOM 1822 O O . TYR B 1 76 ? -5.027 -12.945 -15.555 1 98.5 76 TYR B O 1
ATOM 1830 N N . ARG B 1 77 ? -4.008 -12.719 -13.578 1 98.12 77 ARG B N 1
ATOM 1831 C CA . ARG B 1 77 ? -3.979 -11.266 -13.633 1 98.12 77 ARG B CA 1
ATOM 1832 C C . ARG B 1 77 ? -3.217 -10.773 -14.859 1 98.12 77 ARG B C 1
ATOM 1834 O O . ARG B 1 77 ? -3.738 -9.977 -15.641 1 98.12 77 ARG B O 1
ATOM 1841 N N . ILE B 1 78 ? -2 -11.352 -15.109 1 97 78 ILE B N 1
ATOM 1842 C CA . ILE B 1 78 ? -1.114 -10.789 -16.125 1 97 78 ILE B CA 1
ATOM 1843 C C . ILE B 1 78 ? -1.524 -11.289 -17.5 1 97 78 ILE B C 1
ATOM 1845 O O . ILE B 1 78 ? -1.055 -10.773 -18.531 1 97 78 ILE B O 1
ATOM 1849 N N . THR B 1 79 ? -2.33 -12.312 -17.609 1 97.31 79 THR B N 1
ATOM 1850 C CA . THR B 1 79 ? -2.816 -12.797 -18.891 1 97.31 79 THR B CA 1
ATOM 1851 C C . THR B 1 79 ? -4.191 -12.211 -19.203 1 97.31 79 THR B C 1
ATOM 1853 O O . THR B 1 79 ? -4.883 -12.688 -20.109 1 97.31 79 THR B O 1
ATOM 1856 N N . GLY B 1 80 ? -4.664 -11.312 -18.406 1 96.81 80 GLY B N 1
ATOM 1857 C CA . GLY B 1 80 ? -5.852 -10.547 -18.734 1 96.81 80 GLY B CA 1
ATOM 1858 C C . GLY B 1 80 ? -7.121 -11.125 -18.156 1 96.81 80 GLY B C 1
ATOM 1859 O O . GLY B 1 80 ? -8.219 -10.891 -18.672 1 96.81 80 GLY B O 1
ATOM 1860 N N . GLN B 1 81 ? -6.984 -11.891 -17.109 1 97.69 81 GLN B N 1
ATOM 1861 C CA . GLN B 1 81 ? -8.148 -12.477 -16.453 1 97.69 81 GLN B CA 1
ATOM 1862 C C . GLN B 1 81 ? -8.195 -12.094 -14.984 1 97.69 81 GLN B C 1
ATOM 1864 O O . GLN B 1 81 ? -8.242 -12.961 -14.109 1 97.69 81 GLN B O 1
ATOM 1869 N N . PRO B 1 82 ? -8.312 -10.82 -14.719 1 98.06 82 PRO B N 1
ATOM 1870 C CA . PRO B 1 82 ? -8.25 -10.391 -13.32 1 98.06 82 PRO B CA 1
ATOM 1871 C C . PRO B 1 82 ? -9.453 -10.844 -12.508 1 98.06 82 PRO B C 1
ATOM 1873 O O . PRO B 1 82 ? -9.344 -11.07 -11.297 1 98.06 82 PRO B O 1
ATOM 1876 N N . GLU B 1 83 ? -10.602 -11.008 -13.117 1 98.31 83 GLU B N 1
ATOM 1877 C CA . GLU B 1 83 ? -11.773 -11.5 -12.398 1 98.31 83 GLU B CA 1
ATOM 1878 C C . GLU B 1 83 ? -11.523 -12.891 -11.828 1 98.31 83 GLU B C 1
ATOM 1880 O O . GLU B 1 83 ? -11.883 -13.172 -10.68 1 98.31 83 GLU B O 1
ATOM 1885 N N . LYS B 1 84 ? -10.938 -13.734 -12.648 1 98.69 84 LYS B N 1
ATOM 1886 C CA . LYS B 1 84 ? -10.562 -15.07 -12.18 1 98.69 84 LYS B CA 1
ATOM 1887 C C . LYS B 1 84 ? -9.523 -14.992 -11.062 1 98.69 84 LYS B C 1
ATOM 1889 O O . LYS B 1 84 ? -9.586 -15.758 -10.102 1 98.69 84 LYS B O 1
ATOM 1894 N N . SER B 1 85 ? -8.617 -14.094 -11.234 1 98.81 85 SER B N 1
ATOM 1895 C CA . SER B 1 85 ? -7.586 -13.883 -10.219 1 98.81 85 SER B CA 1
ATOM 1896 C C . SER B 1 85 ? -8.195 -13.523 -8.875 1 98.81 85 SER B C 1
ATOM 1898 O O . SER B 1 85 ? -7.891 -14.148 -7.859 1 98.81 85 SER B O 1
ATOM 1900 N N . ILE B 1 86 ? -9.117 -12.547 -8.867 1 98.75 86 ILE B N 1
ATOM 1901 C CA . ILE B 1 86 ? -9.742 -12.078 -7.633 1 98.75 86 ILE B CA 1
ATOM 1902 C C . ILE B 1 86 ? -10.516 -13.219 -6.98 1 98.75 86 ILE B C 1
ATOM 1904 O O . ILE B 1 86 ? -10.398 -13.453 -5.777 1 98.75 86 ILE B O 1
ATOM 1908 N N . ARG B 1 87 ? -11.273 -13.945 -7.77 1 98.69 87 ARG B N 1
ATOM 1909 C CA . ARG B 1 87 ? -12.031 -15.07 -7.234 1 98.69 87 ARG B CA 1
ATOM 1910 C C . ARG B 1 87 ? -11.109 -16.109 -6.625 1 98.69 87 ARG B C 1
ATOM 1912 O O . ARG B 1 87 ? -11.398 -16.672 -5.562 1 98.69 87 ARG B O 1
ATOM 1919 N N . LEU B 1 88 ? -10.039 -16.375 -7.297 1 98.88 88 LEU B N 1
ATOM 1920 C CA . LEU B 1 88 ? -9.062 -17.344 -6.793 1 98.88 88 LEU B CA 1
ATOM 1921 C C . LEU B 1 88 ? -8.477 -16.875 -5.465 1 98.88 88 LEU B C 1
ATOM 1923 O O . LEU B 1 88 ? -8.375 -17.656 -4.516 1 98.88 88 LEU B O 1
ATOM 1927 N N . PHE B 1 89 ? -8.094 -15.609 -5.355 1 98.88 89 PHE B N 1
ATOM 1928 C CA . PHE B 1 89 ? -7.496 -15.094 -4.133 1 98.88 89 PHE B CA 1
ATOM 1929 C C . PHE B 1 89 ? -8.516 -15.047 -3.004 1 98.88 89 PHE B C 1
ATOM 1931 O O . PHE B 1 89 ? -8.172 -15.242 -1.837 1 98.88 89 PHE B O 1
ATOM 1938 N N . GLU B 1 90 ? -9.766 -14.773 -3.359 1 98.62 90 GLU B N 1
ATOM 1939 C CA . GLU B 1 90 ? -10.805 -14.867 -2.344 1 98.62 90 GLU B CA 1
ATOM 1940 C C . GLU B 1 90 ? -10.859 -16.266 -1.734 1 98.62 90 GLU B C 1
ATOM 1942 O O . GLU B 1 90 ? -10.93 -16.422 -0.513 1 98.62 90 GLU B O 1
ATOM 1947 N N . THR B 1 91 ? -10.836 -17.234 -2.605 1 98.62 91 THR B N 1
ATOM 1948 C CA . THR B 1 91 ? -10.789 -18.609 -2.146 1 98.62 91 THR B CA 1
ATOM 1949 C C . THR B 1 91 ? -9.547 -18.875 -1.308 1 98.62 91 THR B C 1
ATOM 1951 O O . THR B 1 91 ? -9.625 -19.469 -0.229 1 98.62 91 THR B O 1
ATOM 1954 N N . ALA B 1 92 ? -8.391 -18.453 -1.776 1 98.81 92 ALA B N 1
ATOM 1955 C CA . ALA B 1 92 ? -7.121 -18.625 -1.083 1 98.81 92 ALA B CA 1
ATOM 1956 C C . ALA B 1 92 ? -7.156 -18 0.305 1 98.81 92 ALA B C 1
ATOM 1958 O O . ALA B 1 92 ? -6.688 -18.594 1.278 1 98.81 92 ALA B O 1
ATOM 1959 N N . LEU B 1 93 ? -7.781 -16.844 0.419 1 98.62 93 LEU B N 1
ATOM 1960 C CA . LEU B 1 93 ? -7.793 -16.109 1.673 1 98.62 93 LEU B CA 1
ATOM 1961 C C . LEU B 1 93 ? -8.82 -16.672 2.639 1 98.62 93 LEU B C 1
ATOM 1963 O O . LEU B 1 93 ? -8.766 -16.422 3.842 1 98.62 93 LEU B O 1
ATOM 1967 N N . GLN B 1 94 ? -9.789 -17.359 2.129 1 98.56 94 GLN B N 1
ATOM 1968 C CA . GLN B 1 94 ? -10.648 -18.141 3.014 1 98.56 94 GLN B CA 1
ATOM 1969 C C . GLN B 1 94 ? -9.875 -19.281 3.666 1 98.56 94 GLN B C 1
ATOM 1971 O O . GLN B 1 94 ? -10.086 -19.578 4.84 1 98.56 94 GLN B O 1
ATOM 1976 N N . GLU B 1 95 ? -9.039 -19.922 2.91 1 98.19 95 GLU B N 1
ATOM 1977 C CA . GLU B 1 95 ? -8.234 -21.031 3.387 1 98.19 95 GLU B CA 1
ATOM 1978 C C . GLU B 1 95 ? -7.07 -20.562 4.242 1 98.19 95 GLU B C 1
ATOM 1980 O O . GLU B 1 95 ? -6.691 -21.219 5.215 1 98.19 95 GLU B O 1
ATOM 1985 N N . PHE B 1 96 ? -6.5 -19.469 3.93 1 98.44 96 PHE B N 1
ATOM 1986 C CA . PHE B 1 96 ? -5.359 -18.875 4.625 1 98.44 96 PHE B CA 1
ATOM 1987 C C . PHE B 1 96 ? -5.633 -17.422 4.984 1 98.44 96 PHE B C 1
ATOM 1989 O O . PHE B 1 96 ? -4.988 -16.516 4.449 1 98.44 96 PHE B O 1
ATOM 1996 N N . PRO B 1 97 ? -6.473 -17.156 5.953 1 98.06 97 PRO B N 1
ATOM 1997 C CA . PRO B 1 97 ? -6.973 -15.797 6.207 1 98.06 97 PRO B CA 1
ATOM 1998 C C . PRO B 1 97 ? -5.887 -14.852 6.723 1 98.06 97 PRO B C 1
ATOM 2000 O O . PRO B 1 97 ? -6.027 -13.633 6.621 1 98.06 97 PRO B O 1
ATOM 2003 N N . ASP B 1 98 ? -4.77 -15.383 7.223 1 97.56 98 ASP B N 1
ATOM 2004 C CA . ASP B 1 98 ? -3.777 -14.523 7.852 1 97.56 98 ASP B CA 1
ATOM 2005 C C . ASP B 1 98 ? -2.57 -14.312 6.941 1 97.56 98 ASP B C 1
ATOM 2007 O O . ASP B 1 98 ? -1.581 -13.703 7.344 1 97.56 98 ASP B O 1
ATOM 2011 N N . ASN B 1 99 ? -2.627 -14.852 5.742 1 98.56 99 ASN B N 1
ATOM 2012 C CA . ASN B 1 99 ? -1.488 -14.734 4.84 1 98.56 99 ASN B CA 1
ATOM 2013 C C . ASN B 1 99 ? -1.49 -13.406 4.102 1 98.56 99 ASN B C 1
ATOM 2015 O O . ASN B 1 99 ? -2.25 -13.219 3.148 1 98.56 99 ASN B O 1
ATOM 2019 N N . ASN B 1 100 ? -0.577 -12.523 4.426 1 98.81 100 ASN B N 1
ATOM 2020 C CA . ASN B 1 100 ? -0.566 -11.164 3.887 1 98.81 100 ASN B CA 1
ATOM 2021 C C . ASN B 1 100 ? 0.024 -11.133 2.479 1 98.81 100 ASN B C 1
ATOM 2023 O O . ASN B 1 100 ? -0.174 -10.164 1.743 1 98.81 100 ASN B O 1
ATOM 2027 N N . ALA B 1 101 ? 0.825 -12.141 2.102 1 98.75 101 ALA B N 1
ATOM 2028 C CA . ALA B 1 101 ? 1.264 -12.211 0.71 1 98.75 101 ALA B CA 1
ATOM 2029 C C . ALA B 1 101 ? 0.075 -12.391 -0.231 1 98.75 101 ALA B C 1
ATOM 2031 O O . ALA B 1 101 ? -0.051 -11.672 -1.224 1 98.75 101 ALA B O 1
ATOM 2032 N N . LEU B 1 102 ? -0.776 -13.328 0.171 1 98.81 102 LEU B N 1
ATOM 2033 C CA . LEU B 1 102 ? -1.98 -13.555 -0.622 1 98.81 102 LEU B CA 1
ATOM 2034 C C . LEU B 1 102 ? -2.803 -12.273 -0.729 1 98.81 102 LEU B C 1
ATOM 2036 O O . LEU B 1 102 ? -3.305 -11.938 -1.806 1 98.81 102 LEU B O 1
ATOM 2040 N N . ARG B 1 103 ? -2.934 -11.539 0.347 1 98.81 103 ARG B N 1
ATOM 2041 C CA . ARG B 1 103 ? -3.664 -10.273 0.345 1 98.81 103 ARG B CA 1
ATOM 2042 C C . ARG B 1 103 ? -3.008 -9.266 -0.593 1 98.81 103 ARG B C 1
ATOM 2044 O O . ARG B 1 103 ? -3.697 -8.555 -1.329 1 98.81 103 ARG B O 1
ATOM 2051 N N . THR B 1 104 ? -1.681 -9.227 -0.537 1 98.94 104 THR B N 1
ATOM 2052 C CA . THR B 1 104 ? -0.943 -8.281 -1.37 1 98.94 104 THR B CA 1
ATOM 2053 C C . THR B 1 104 ? -1.176 -8.57 -2.85 1 98.94 104 THR B C 1
ATOM 2055 O O . THR B 1 104 ? -1.449 -7.66 -3.631 1 98.94 104 THR B O 1
ATOM 2058 N N . PHE B 1 105 ? -1.13 -9.773 -3.277 1 98.88 105 PHE B N 1
ATOM 2059 C CA . PHE B 1 105 ? -1.358 -10.133 -4.672 1 98.88 105 PHE B CA 1
ATOM 2060 C C . PHE B 1 105 ? -2.816 -9.906 -5.059 1 98.88 105 PHE B C 1
ATOM 2062 O O . PHE B 1 105 ? -3.111 -9.523 -6.191 1 98.88 105 PHE B O 1
ATOM 2069 N N . SER B 1 106 ? -3.738 -10.188 -4.105 1 98.81 106 SER B N 1
ATOM 2070 C CA . SER B 1 106 ? -5.148 -9.883 -4.332 1 98.81 106 SER B CA 1
ATOM 2071 C C . SER B 1 106 ? -5.352 -8.398 -4.617 1 98.81 106 SER B C 1
ATOM 2073 O O . SER B 1 106 ? -6.168 -8.023 -5.461 1 98.81 106 SER B O 1
ATOM 2075 N N . VAL B 1 107 ? -4.652 -7.555 -3.92 1 98.88 107 VAL B N 1
ATOM 2076 C CA . VAL B 1 107 ? -4.695 -6.109 -4.102 1 98.88 107 VAL B CA 1
ATOM 2077 C C . VAL B 1 107 ? -4.336 -5.758 -5.543 1 98.88 107 VAL B C 1
ATOM 2079 O O . VAL B 1 107 ? -5.023 -4.961 -6.184 1 98.88 107 VAL B O 1
ATOM 2082 N N . MET B 1 108 ? -3.303 -6.371 -6.09 1 98.81 108 MET B N 1
ATOM 2083 C CA . MET B 1 108 ? -2.9 -6.102 -7.465 1 98.81 108 MET B CA 1
ATOM 2084 C C . MET B 1 108 ? -3.98 -6.547 -8.445 1 98.81 108 MET B C 1
ATOM 2086 O O . MET B 1 108 ? -4.25 -5.863 -9.43 1 98.81 108 MET B O 1
ATOM 2090 N N . ALA B 1 109 ? -4.559 -7.672 -8.156 1 98.69 109 ALA B N 1
ATOM 2091 C CA . ALA B 1 109 ? -5.629 -8.172 -9.016 1 98.69 109 ALA B CA 1
ATOM 2092 C C . ALA B 1 109 ? -6.828 -7.23 -9.008 1 98.69 109 ALA B C 1
ATOM 2094 O O . ALA B 1 109 ? -7.441 -6.984 -10.047 1 98.69 109 ALA B O 1
ATOM 2095 N N . LYS B 1 110 ? -7.211 -6.703 -7.824 1 98.75 110 LYS B N 1
ATOM 2096 C CA . LYS B 1 110 ? -8.312 -5.754 -7.707 1 98.75 110 LYS B CA 1
ATOM 2097 C C . LYS B 1 110 ? -8.07 -4.52 -8.57 1 98.75 110 LYS B C 1
ATOM 2099 O O . LYS B 1 110 ? -8.977 -4.051 -9.266 1 98.75 110 LYS B O 1
ATOM 2104 N N . TYR B 1 111 ? -6.863 -4.07 -8.547 1 98.69 111 TYR B N 1
ATOM 2105 C CA . TYR B 1 111 ? -6.508 -2.945 -9.406 1 98.69 111 TYR B CA 1
ATOM 2106 C C . TYR B 1 111 ? -6.789 -3.268 -10.867 1 98.69 111 TYR B C 1
ATOM 2108 O O . TYR B 1 111 ? -7.414 -2.475 -11.57 1 98.69 111 TYR B O 1
ATOM 2116 N N . ASN B 1 112 ? -6.363 -4.461 -11.305 1 98.56 112 ASN B N 1
ATOM 2117 C CA . ASN B 1 112 ? -6.484 -4.828 -12.711 1 98.56 112 ASN B CA 1
ATOM 2118 C C . ASN B 1 112 ? -7.938 -5.09 -13.094 1 98.56 112 ASN B C 1
ATOM 2120 O O . ASN B 1 112 ? -8.281 -5.074 -14.281 1 98.56 112 ASN B O 1
ATOM 2124 N N . GLN B 1 113 ? -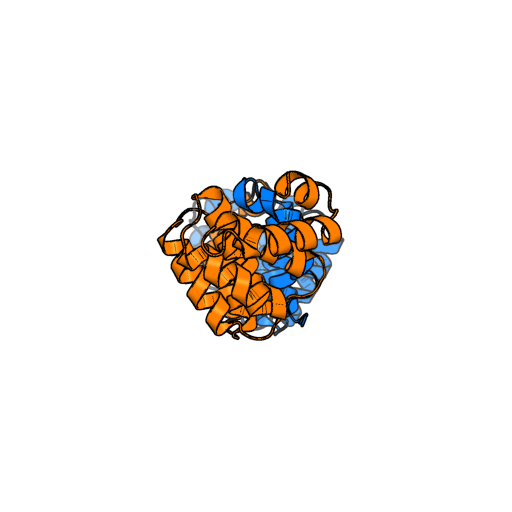8.781 -5.324 -12.148 1 97.81 113 GLN B N 1
ATOM 2125 C CA . GLN B 1 113 ? -10.203 -5.504 -12.398 1 97.81 113 GLN B CA 1
ATOM 2126 C C . GLN B 1 113 ? -10.938 -4.164 -12.391 1 97.81 113 GLN B C 1
ATOM 2128 O O . GLN B 1 113 ? -12.156 -4.117 -12.555 1 97.81 113 GLN B O 1
ATOM 2133 N N . GLY B 1 114 ? -10.227 -3.051 -12.062 1 97.5 114 GLY B N 1
ATOM 2134 C CA . GLY B 1 114 ? -10.828 -1.729 -12.062 1 97.5 114 GLY B CA 1
ATOM 2135 C C . GLY B 1 114 ? -11.258 -1.27 -10.68 1 97.5 114 GLY B C 1
ATOM 2136 O O . GLY B 1 114 ? -11.891 -0.22 -10.539 1 97.5 114 GLY B O 1
ATOM 2137 N N . LEU B 1 115 ? -10.969 -1.984 -9.688 1 97.94 115 LEU B N 1
ATOM 2138 C CA . LEU B 1 115 ? -11.297 -1.642 -8.312 1 97.94 115 LEU B CA 1
ATOM 2139 C C . LEU B 1 115 ? -10.156 -0.876 -7.652 1 97.94 115 LEU B C 1
ATOM 2141 O O . LEU B 1 115 ? -9.695 -1.25 -6.574 1 97.94 115 LEU B O 1
ATOM 2145 N N . GLU B 1 116 ? -9.789 0.21 -8.273 1 98.06 116 GLU B N 1
ATOM 2146 C CA . GLU B 1 116 ? -8.57 0.94 -7.941 1 98.06 116 GLU B CA 1
ATOM 2147 C C . GLU B 1 116 ? -8.641 1.525 -6.535 1 98.06 116 GLU B C 1
ATOM 2149 O O . GLU B 1 116 ? -7.66 1.478 -5.789 1 98.06 116 GLU B O 1
ATOM 2154 N N . LYS B 1 117 ? -9.766 2.102 -6.148 1 98.31 117 LYS B N 1
ATOM 2155 C CA . LYS B 1 117 ? -9.922 2.666 -4.809 1 98.31 117 LYS B CA 1
ATOM 2156 C C . LYS B 1 117 ? -9.773 1.592 -3.736 1 98.31 117 LYS B C 1
ATOM 2158 O O . LYS B 1 117 ? -8.992 1.752 -2.797 1 98.31 117 LYS B O 1
ATOM 2163 N N . GLU B 1 118 ? -10.508 0.502 -3.928 1 98.38 118 GLU B N 1
ATOM 2164 C CA . GLU B 1 118 ? -10.453 -0.603 -2.975 1 98.38 118 GLU B CA 1
ATOM 2165 C C . GLU B 1 118 ? -9.039 -1.159 -2.855 1 98.38 118 GLU B C 1
ATOM 2167 O O . GLU B 1 118 ? -8.578 -1.474 -1.756 1 98.38 118 GLU B O 1
ATOM 2172 N N . ALA B 1 119 ? -8.383 -1.291 -4.008 1 98.69 119 ALA B N 1
ATOM 2173 C CA . ALA B 1 119 ? -7.016 -1.812 -4.035 1 98.69 119 ALA B CA 1
ATOM 2174 C C . ALA B 1 119 ? -6.078 -0.935 -3.209 1 98.69 119 ALA B C 1
ATOM 2176 O O . ALA B 1 119 ? -5.336 -1.436 -2.361 1 98.69 119 ALA B O 1
ATOM 2177 N N . LEU B 1 120 ? -6.133 0.376 -3.406 1 98.88 120 LEU B N 1
ATOM 2178 C CA . LEU B 1 120 ? -5.234 1.268 -2.684 1 98.88 120 LEU B CA 1
ATOM 2179 C C . LEU B 1 120 ? -5.582 1.308 -1.2 1 98.88 120 LEU B C 1
ATOM 2181 O O . LEU B 1 120 ? -4.691 1.335 -0.349 1 98.88 120 LEU B O 1
ATOM 2185 N N . GLU B 1 121 ? -6.867 1.324 -0.861 1 98.81 121 GLU B N 1
ATOM 2186 C CA . GLU B 1 121 ? -7.281 1.277 0.538 1 98.81 121 GLU B CA 1
ATOM 2187 C C . GLU B 1 121 ? -6.707 0.054 1.244 1 98.81 121 GLU B C 1
ATOM 2189 O O . GLU B 1 121 ? -6.156 0.165 2.342 1 98.81 121 GLU B O 1
ATOM 2194 N N . GLU B 1 122 ? -6.82 -1.05 0.631 1 98.62 122 GLU B N 1
ATOM 2195 C CA . GLU B 1 122 ? -6.312 -2.285 1.222 1 98.62 122 GLU B CA 1
ATOM 2196 C C . GLU B 1 122 ? -4.789 -2.268 1.312 1 98.62 122 GLU B C 1
ATOM 2198 O O . GLU B 1 122 ? -4.215 -2.723 2.305 1 98.62 122 GLU B O 1
ATOM 2203 N N . ALA B 1 123 ? -4.121 -1.762 0.27 1 98.88 123 ALA B N 1
ATOM 2204 C CA . ALA B 1 123 ? -2.666 -1.657 0.294 1 98.88 123 ALA B CA 1
ATOM 2205 C C . ALA B 1 123 ? -2.197 -0.794 1.462 1 98.88 123 ALA B C 1
ATOM 2207 O O . ALA B 1 123 ? -1.245 -1.148 2.16 1 98.88 123 ALA B O 1
ATOM 2208 N N . LEU B 1 124 ? -2.871 0.346 1.685 1 98.94 124 LEU B N 1
ATOM 2209 C CA . LEU B 1 124 ? -2.51 1.261 2.762 1 98.94 124 LEU B CA 1
ATOM 2210 C C . LEU B 1 124 ? -2.779 0.629 4.125 1 98.94 124 LEU B C 1
ATOM 2212 O O . LEU B 1 124 ? -2.014 0.831 5.07 1 98.94 124 LEU B O 1
ATOM 2216 N N . MET B 1 125 ? -3.852 -0.141 4.223 1 98.75 125 MET B N 1
ATOM 2217 C CA . MET B 1 125 ? -4.129 -0.849 5.469 1 98.75 125 MET B CA 1
ATOM 2218 C C . MET B 1 125 ? -3.057 -1.896 5.75 1 98.75 125 MET B C 1
ATOM 2220 O O . MET B 1 125 ? -2.566 -2.004 6.875 1 98.75 125 MET B O 1
ATOM 2224 N N . LEU B 1 126 ? -2.666 -2.695 4.719 1 98.75 126 LEU B N 1
ATOM 2225 C CA . LEU B 1 126 ? -1.598 -3.678 4.859 1 98.75 126 LEU B CA 1
ATOM 2226 C C . LEU B 1 126 ? -0.293 -3.008 5.277 1 98.75 126 LEU B C 1
ATOM 2228 O O . LEU B 1 126 ? 0.416 -3.51 6.156 1 98.75 126 LEU B O 1
ATOM 2232 N N . LEU B 1 127 ? -0.033 -1.855 4.676 1 98.88 127 LEU B N 1
ATOM 2233 C CA . LEU B 1 127 ? 1.161 -1.075 4.98 1 98.88 127 LEU B CA 1
ATOM 2234 C C . LEU B 1 127 ? 1.216 -0.723 6.461 1 98.88 127 LEU B C 1
ATOM 2236 O O . LEU B 1 127 ? 2.203 -1.018 7.141 1 98.88 127 LEU B O 1
ATOM 2240 N N . THR B 1 128 ? 0.145 -0.181 7.004 1 98.69 128 THR B N 1
ATOM 2241 C CA . THR B 1 128 ? 0.146 0.293 8.383 1 98.69 128 THR B CA 1
ATOM 2242 C C . THR B 1 128 ? 0.116 -0.88 9.359 1 98.69 128 THR B C 1
ATOM 2244 O O . THR B 1 128 ? 0.629 -0.78 10.477 1 98.69 128 THR B O 1
ATOM 2247 N N . GLN B 1 129 ? -0.357 -1.976 8.914 1 98.38 129 GLN B N 1
ATOM 2248 C CA . GLN B 1 129 ? -0.498 -3.139 9.781 1 98.38 129 GLN B CA 1
ATOM 2249 C C . GLN B 1 129 ? 0.815 -3.91 9.891 1 98.38 129 GLN B C 1
ATOM 2251 O O . GLN B 1 129 ? 1.042 -4.633 10.859 1 98.38 129 GLN B O 1
ATOM 2256 N N . THR B 1 130 ? 1.682 -3.75 8.914 1 98.81 130 THR B N 1
ATOM 2257 C CA . THR B 1 130 ? 2.816 -4.664 8.875 1 98.81 130 THR B CA 1
ATOM 2258 C C . THR B 1 130 ? 4.133 -3.896 8.891 1 98.81 130 THR B C 1
ATOM 2260 O O . THR B 1 130 ? 5.203 -4.488 9.062 1 98.81 130 THR B O 1
ATOM 2263 N N . THR B 1 131 ? 4.152 -2.555 8.789 1 98.88 131 THR B N 1
ATOM 2264 C CA . THR B 1 131 ? 5.363 -1.747 8.672 1 98.88 131 THR B CA 1
ATOM 2265 C C . THR B 1 131 ? 6.156 -1.771 9.977 1 98.88 131 THR B C 1
ATOM 2267 O O . THR B 1 131 ? 5.578 -1.876 11.062 1 98.88 131 THR B O 1
ATOM 2270 N N . SER B 1 132 ? 7.457 -1.713 9.867 1 98.62 132 SER B N 1
ATOM 2271 C CA . SER B 1 132 ? 8.344 -1.464 11 1 98.62 132 SER B CA 1
ATOM 2272 C C . SER B 1 132 ? 8.938 -0.063 10.938 1 98.62 132 SER B C 1
ATOM 2274 O O . SER B 1 132 ? 9.836 0.27 11.711 1 98.62 132 SER B O 1
ATOM 2276 N N . ASP B 1 133 ? 8.469 0.724 9.961 1 98.75 133 ASP B N 1
ATOM 2277 C CA . ASP B 1 133 ? 8.969 2.084 9.789 1 98.75 133 ASP B CA 1
ATOM 2278 C C . ASP B 1 133 ? 8.391 3.021 10.844 1 98.75 133 ASP B C 1
ATOM 2280 O O . ASP B 1 133 ? 7.168 3.164 10.953 1 98.75 133 ASP B O 1
ATOM 2284 N N . GLU B 1 134 ? 9.25 3.658 11.57 1 98.31 134 GLU B N 1
ATOM 2285 C CA . GLU B 1 134 ? 8.828 4.469 12.711 1 98.31 134 GLU B CA 1
ATOM 2286 C C . GLU B 1 134 ? 8.031 5.688 12.25 1 98.31 134 GLU B C 1
ATOM 2288 O O . GLU B 1 134 ? 7.113 6.133 12.945 1 98.31 134 GLU B O 1
ATOM 2293 N N . ASP B 1 135 ? 8.359 6.242 11.078 1 98.25 135 ASP B N 1
ATOM 2294 C CA . ASP B 1 135 ? 7.617 7.391 10.562 1 98.25 135 ASP B CA 1
ATOM 2295 C C . ASP B 1 135 ? 6.172 7.012 10.258 1 98.25 135 ASP B C 1
ATOM 2297 O O . ASP B 1 135 ? 5.242 7.703 10.68 1 98.25 135 ASP B O 1
ATOM 2301 N N . ILE B 1 136 ? 5.984 5.941 9.57 1 98.81 136 ILE B N 1
ATOM 2302 C CA . ILE B 1 136 ? 4.645 5.488 9.219 1 98.81 136 ILE B CA 1
ATOM 2303 C C . ILE B 1 136 ? 3.873 5.125 10.492 1 98.81 136 ILE B C 1
ATOM 2305 O O . ILE B 1 136 ? 2.707 5.5 10.641 1 98.81 136 ILE B O 1
ATOM 2309 N N . LEU B 1 137 ? 4.574 4.445 11.391 1 98.69 137 LEU B N 1
ATOM 2310 C CA . LEU B 1 137 ? 3.932 4.039 12.633 1 98.69 137 LEU B CA 1
ATOM 2311 C C . LEU B 1 137 ? 3.445 5.258 13.422 1 98.69 137 LEU B C 1
ATOM 2313 O O . LEU B 1 137 ? 2.391 5.207 14.055 1 98.69 137 LEU B O 1
ATOM 2317 N N . SER B 1 138 ? 4.176 6.344 13.398 1 97.69 138 SER B N 1
ATOM 2318 C CA . SER B 1 138 ? 3.828 7.543 14.148 1 97.69 138 SER B CA 1
ATOM 2319 C C . SER B 1 138 ? 2.533 8.164 13.633 1 97.69 138 SER B C 1
ATOM 2321 O O . SER B 1 138 ? 1.863 8.906 14.352 1 97.69 138 SER B O 1
ATOM 2323 N N . TYR B 1 139 ? 2.17 7.781 12.391 1 97.88 139 TYR B N 1
ATOM 2324 C CA . TYR B 1 139 ? 0.961 8.344 11.797 1 97.88 139 TYR B CA 1
ATOM 2325 C C . TYR B 1 139 ? -0.041 7.25 11.453 1 97.88 139 TYR B C 1
ATOM 2327 O O . TYR B 1 139 ? -0.901 7.438 10.586 1 97.88 139 TYR B O 1
ATOM 2335 N N . LYS B 1 140 ? 0.104 6.121 12.055 1 98.5 140 LYS B N 1
ATOM 2336 C CA . LYS B 1 140 ? -0.699 4.941 11.742 1 98.5 140 LYS B CA 1
ATOM 2337 C C . LYS B 1 140 ? -2.189 5.258 11.812 1 98.5 140 LYS B C 1
ATOM 2339 O O . LYS B 1 140 ? -2.941 4.957 10.883 1 98.5 140 LYS B O 1
ATOM 2344 N N . LYS B 1 141 ? -2.605 5.902 12.852 1 97.12 141 LYS B N 1
ATOM 2345 C CA . LYS B 1 141 ? -4.023 6.188 13.047 1 97.12 141 LYS B CA 1
ATOM 2346 C C . LYS B 1 141 ? -4.562 7.102 11.945 1 97.12 141 LYS B C 1
ATOM 2348 O O . LYS B 1 141 ? -5.637 6.855 11.398 1 97.12 141 LYS B O 1
ATOM 2353 N N . ALA B 1 142 ? -3.877 8.156 11.672 1 96.12 142 ALA B N 1
ATOM 2354 C CA . ALA B 1 142 ? -4.293 9.086 10.625 1 96.12 142 ALA B CA 1
ATOM 2355 C C . ALA B 1 142 ? -4.344 8.398 9.266 1 96.12 142 ALA B C 1
ATOM 2357 O O . ALA B 1 142 ? -5.305 8.57 8.508 1 96.12 142 ALA B O 1
ATOM 2358 N N . ILE B 1 143 ? -3.316 7.559 8.969 1 98.56 143 ILE B N 1
ATOM 2359 C CA . ILE B 1 143 ? -3.256 6.848 7.695 1 98.56 143 ILE B CA 1
ATOM 2360 C C . ILE B 1 143 ? -4.441 5.891 7.582 1 98.56 143 ILE B C 1
ATOM 2362 O O . ILE B 1 143 ? -5.117 5.852 6.551 1 98.56 143 ILE B O 1
ATOM 2366 N N . GLN B 1 144 ? -4.707 5.16 8.641 1 98.5 144 GLN B N 1
ATOM 2367 C CA . GLN B 1 144 ? -5.828 4.223 8.633 1 98.5 144 GLN B CA 1
ATOM 2368 C C . GLN B 1 144 ? -7.156 4.957 8.484 1 98.5 144 GLN B C 1
ATOM 2370 O O . GLN B 1 144 ? -8.062 4.477 7.793 1 98.5 144 GLN B O 1
ATOM 2375 N N . PHE B 1 145 ? -7.266 6.098 9.094 1 96.38 145 PHE B N 1
ATOM 2376 C CA . PHE B 1 145 ? -8.477 6.91 9 1 96.38 145 PHE B CA 1
ATOM 2377 C C . PHE B 1 145 ? -8.742 7.312 7.555 1 96.38 145 PHE B C 1
ATOM 2379 O O . PHE B 1 145 ? -9.852 7.113 7.047 1 96.38 145 PHE B O 1
ATOM 2386 N N . TYR B 1 146 ? -7.758 7.824 6.902 1 96.06 146 TYR B N 1
ATOM 2387 C CA . TYR B 1 146 ? -7.926 8.289 5.527 1 96.06 146 TYR B CA 1
ATOM 2388 C C . TYR B 1 146 ? -8.094 7.109 4.574 1 96.06 146 TYR B C 1
ATOM 2390 O O . TYR B 1 146 ? -8.828 7.199 3.592 1 96.06 146 TYR B O 1
ATOM 2398 N N . ALA B 1 147 ? -7.387 6.027 4.867 1 97.19 147 ALA B N 1
ATOM 2399 C CA . ALA B 1 147 ? -7.391 4.855 3.994 1 97.19 147 ALA B CA 1
ATOM 2400 C C . ALA B 1 147 ? -8.773 4.211 3.947 1 97.19 147 ALA B C 1
ATOM 2402 O O . ALA B 1 147 ? -9.117 3.543 2.971 1 97.19 147 ALA B O 1
ATOM 2403 N N . GLN B 1 148 ? -9.57 4.477 4.934 1 95.56 148 GLN B N 1
ATOM 2404 C CA . GLN B 1 148 ? -10.883 3.85 4.996 1 95.56 148 GLN B CA 1
ATOM 2405 C C . GLN B 1 148 ? -11.836 4.457 3.971 1 95.56 148 GLN B C 1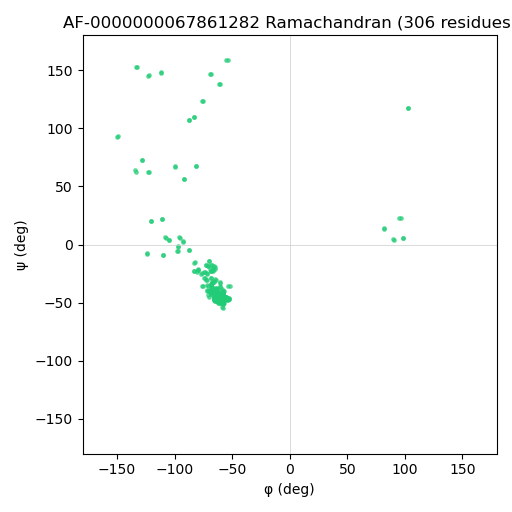
ATOM 2407 O O . GLN B 1 148 ? -12.805 3.816 3.564 1 95.56 148 GLN B O 1
ATOM 2412 N N . ASP B 1 149 ? -11.609 5.676 3.672 1 94.69 149 ASP B N 1
ATOM 2413 C CA . ASP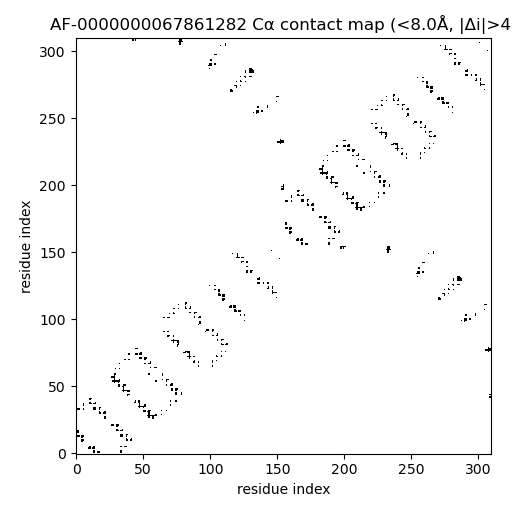 B 1 149 ? -12.391 6.363 2.645 1 94.69 149 ASP B CA 1
ATOM 2414 C C . ASP B 1 149 ? -11.547 7.434 1.949 1 94.69 149 ASP B C 1
ATOM 2416 O O . ASP B 1 149 ? -11.602 8.609 2.312 1 94.69 149 ASP B O 1
ATOM 2420 N N . LEU B 1 150 ? -10.914 7.031 0.818 1 97.69 150 LEU B N 1
ATOM 2421 C CA . LEU B 1 150 ? -9.953 7.875 0.123 1 97.69 150 LEU B CA 1
ATOM 2422 C C . LEU B 1 150 ? -10.648 9.023 -0.603 1 97.69 150 LEU B C 1
ATOM 2424 O O . LEU B 1 150 ? -10.016 10.008 -0.971 1 97.69 150 LEU B O 1
ATOM 2428 N N . ASP B 1 151 ? -11.93 8.906 -0.816 1 96.44 151 ASP B N 1
ATOM 2429 C CA . ASP B 1 151 ? -12.656 9.906 -1.589 1 96.44 151 ASP B CA 1
ATOM 2430 C C . ASP B 1 151 ? -13.352 10.914 -0.67 1 96.44 151 ASP B C 1
ATOM 2432 O O . ASP B 1 151 ? -13.953 11.875 -1.142 1 96.44 151 ASP B O 1
ATOM 2436 N N . ALA B 1 152 ? -13.195 10.68 0.671 1 93 152 ALA B N 1
ATOM 2437 C CA . ALA B 1 152 ? -13.875 11.586 1.6 1 93 152 ALA B CA 1
ATOM 2438 C C . ALA B 1 152 ? -13.375 13.016 1.435 1 93 152 ALA B C 1
ATOM 2440 O O . ALA B 1 152 ? -12.172 13.242 1.258 1 93 152 ALA B O 1
ATOM 2441 N N . THR B 1 153 ? -14.219 13.969 1.458 1 92.12 153 THR B N 1
ATOM 2442 C CA . THR B 1 153 ? -13.891 15.391 1.438 1 92.12 153 THR B CA 1
ATOM 2443 C C . THR B 1 153 ? -14.469 16.094 2.66 1 92.12 153 THR B C 1
ATOM 2445 O O . THR B 1 153 ? -15.539 15.727 3.152 1 92.12 153 THR B O 1
ATOM 2448 N N . PHE B 1 154 ? -13.695 17.062 3.08 1 88.75 154 PHE B N 1
ATOM 2449 C CA . PHE B 1 154 ? -14.094 17.891 4.215 1 88.75 154 PHE B CA 1
ATOM 2450 C C . PHE B 1 154 ? -13.875 19.359 3.91 1 88.75 154 PHE B C 1
ATOM 2452 O O . PHE B 1 154 ? -13.125 19.719 2.998 1 88.75 154 PHE B O 1
ATOM 2459 N N . HIS B 1 155 ? -14.711 20.172 4.609 1 88.75 155 HIS B N 1
ATOM 2460 C CA . HIS B 1 155 ? -14.609 21.609 4.336 1 88.75 155 HIS B CA 1
ATOM 2461 C C . HIS B 1 155 ? -14.711 22.422 5.621 1 88.75 155 HIS B C 1
ATOM 2463 O O . HIS B 1 155 ? -15.312 21.969 6.598 1 88.75 155 HIS B O 1
#

Sequence (310 aa):
MILTLLQNGDYETARTQALTELKNNSDNAELHYYAAWAHDALGKEDAAIPFYEKALQLGLPADSRKEAYIGLGSTYRITGQPEKSIRLFETALQEFPDNNALRTFSVMAKYNQGLEKEALEEALMLLTQTTSDEDILSYKKAIQFYAQDLDATFHMILTLLQNGDYETARTQALTELKNNSDNAELHYYAAWAHDALGKEDAAIPFYEKALQLGLPADSRKEAYIGLGSTYRITGQPEKSIRLFETALQEFPDNNALRTFSVMAKYNQGLEKEALEEALMLLTQTTSDEDILSYKKAIQFYAQDLDATFH

Secondary structure (DSSP, 8-state):
-HHHHHHTT-HHHHHHHHHHHHTT-TT-HHHHHHHHHHHHHTT-HHHHHHHHHHHHHH---HHHHHHHHHHHHHHHHHTT-HHHHHHHHHHHHHHSTT-HHHHHHHHHHHHHTT-HHHHHHHHHHHHHHHB--HHHHHTHHHHHHHHT-TT----/-HHHHHHTT-HHHHHHHHHHHHTT-TT-HHHHHHHHHHHHHTT-HHHHHHHHHHHHHH---HHHHHHHHHHHHHHHHHTT-HHHHHHHHHHHHHHSTT-HHHHHHHHHHHHHTT-HHHHHHHHHHHHHHHB--HHHHHTHHHHHHHHT-TT----

Solvent-accessible surface area (backbone atoms only — not comparable to full-atom values): 15495 Å² total; per-residue (Å²): 110,59,65,59,30,50,79,69,65,41,27,70,63,21,26,53,52,28,53,58,50,32,74,82,39,77,81,40,18,64,45,27,37,48,29,13,53,19,27,42,75,71,56,33,35,64,72,13,44,62,28,28,52,48,10,59,72,63,51,50,61,69,72,58,36,54,52,40,51,52,51,42,29,50,41,30,34,26,57,74,34,17,64,59,12,35,55,47,35,52,52,47,37,69,78,40,72,80,45,55,36,58,51,53,54,34,32,55,18,31,37,67,61,67,38,48,68,62,18,42,26,49,46,50,45,53,30,64,73,32,45,68,42,66,54,41,59,75,40,34,68,61,51,50,58,44,35,73,45,76,81,58,68,52,87,109,56,64,58,30,48,78,69,63,41,26,69,62,23,26,53,51,28,54,58,51,33,75,81,39,77,79,40,19,65,45,25,37,48,29,13,52,20,29,42,76,70,54,32,35,64,72,12,45,64,28,29,53,48,10,60,72,63,51,51,61,69,72,58,38,52,53,41,49,50,50,40,28,50,41,29,33,27,57,72,33,17,66,60,13,37,55,47,38,52,53,48,38,70,77,40,72,84,44,55,36,57,50,52,56,34,30,56,19,32,38,67,62,67,38,47,68,62,18,41,26,50,47,50,45,52,30,64,73,32,45,68,41,64,54,40,60,76,40,33,68,61,51,51,57,43,36,73,46,77,81,57,68,53,88

Radius of gyration: 24.36 Å; Cα contacts (8 Å, |Δi|>4): 479; chains: 2; bounding box: 33×82×50 Å

Foldseek 3Di:
DLVVCLVVLVLVVSLVVLVVVCVVVVLALVSLLSNLSSCVSVVNLVVSQVSLVSSVVSDDPPVSNLVSLLSNLLSCQVVLNLVVSLVSLVVVCVVVVPDVSSVLSNLSSCVSVVVPLLSQLSVLLSCLVPDPDPVCVVCSVVSNVCSVPVPDDDD/DLVVCLVVLVLVVSLVVLVVVCVVVVLALVSLLSNLSSCVSVVNLVVSQVSLVSSVVSDDPPVSNLVSLLSNLLSCQVVLNLVVSLVSLVVVCVVVVPDVSSVLSNLVSCVSVVVPLLSQLSVLLSCLVPDPDPVCVVCSVVSNVCSVPVPDDDD

Nearest PDB structures (foldseek):
  3k9i-assembly1_A-2  TM=9.396E-01  e=5.819E-06  Halalkalibacterium halodurans
  7bev-assembly1_A  TM=7.904E-01  e=3.797E-02  Homo sapiens
  3u4t-assembly2_B  TM=7.061E-01  e=8.255E-02  Cytophaga hutchinsonii ATCC 33406
  8bbg-assembly1_D  TM=6.284E-01  e=1.341E-01  Homo sapiens
  2dba-assembly1_A  TM=7.054E-01  e=3.716E-01  Homo sapiens